Protein AF-0000000074473270 (afdb_homodimer)

Foldseek 3Di:
DDPPFRLLQVLVVCCQPCLALLHPCNLVNQVQAADQFAWEAEPPDPGIQTGSVSVVVVNNQQCQQFVPKDKAWDDWDTDDQKIKTKIKIKGAGCQDHPNDGGLRFMAIWMKMKMFGHDPRHGRYMYIDTDVVSVCCRSVNDPD/DDPPFRLLQVLVVCCQPCLALLHPCNLVNQVQAADQQAWEAEPPDPGIQTGSVSVVVVNNQQCQQFVPKDKAWDDWDTDDQKIKTKIKIKGAGCQDHPNDGGLRFMDIWMKMKMFGHDPRHGRYMYIDTDVVSVCCRSVNDPD

Solvent-accessible surface area (backbone atoms only — not comparable to full-atom values): 14601 Å² total; per-residue (Å²): 128,77,48,68,46,55,47,50,46,49,52,50,50,44,44,63,61,46,41,29,68,67,35,92,55,12,66,59,44,43,65,68,40,37,33,70,68,17,35,35,40,48,72,88,47,94,62,66,41,64,21,42,67,52,42,48,55,54,50,48,45,54,31,50,8,23,64,66,42,44,73,45,86,72,47,76,38,46,38,73,48,34,37,38,38,34,32,41,38,35,28,37,28,69,22,52,39,97,88,36,72,53,69,68,34,56,42,75,48,58,36,42,38,39,36,37,42,57,96,80,18,37,43,33,35,40,40,43,40,40,50,37,58,47,35,31,53,53,68,76,39,83,123,126,77,50,68,47,56,48,49,48,50,53,52,50,44,44,65,63,46,41,29,68,67,36,92,55,12,66,61,44,44,65,70,40,37,35,69,69,17,34,36,39,46,73,87,47,94,62,65,41,63,22,41,68,52,42,51,56,54,52,50,45,54,30,49,8,24,63,67,40,46,73,44,86,71,46,78,37,44,38,72,48,34,36,36,37,33,32,41,36,36,30,37,28,69,21,52,41,96,88,35,72,51,70,70,33,56,42,75,48,57,36,42,37,40,38,36,42,57,97,81,19,37,43,35,36,41,40,44,41,36,49,36,56,48,34,31,53,54,66,74,38,85,124

Secondary structure (DSSP, 8-state):
---HHHHHHHHHHHHHHHTSTTSTTHHHHHHHHEEEEEEEEETT-SS-EESHHHHHHHHHHHHHH-TT-EEEEEEEEEETTEEEEEEEEEEE--S-BTTBPP---EEEEEEEEEEEEETTEEEEEEEEE-HHHHHHHTTSS--/---HHHHHHHHHHHHHHHTSTTSTTHHHHHHHHEEEEEEEEETT-SS-EESHHHHHHHHHHHHHH-TT-EEEEEEEEEETTEEEEEEEEEEE--S-BTTBPP---EEEEEEEEEEEEETTEEEEEEEEE-HHHHHHHTTSS--

Radius of gyration: 18.97 Å; Cα contacts (8 Å, |Δi|>4): 625; chains: 2; bounding box: 50×51×41 Å

InterPro domains:
  IPR009959 Polyketide cyclase SnoaL-like [PF07366] (12-138)
  IPR009959 Polyketide cyclase SnoaL-like [PTHR38436] (5-141)
  IPR032710 NTF2-like domain superfamily [SSF54427] (6-141)

Organism: NCBI:txid1188229

Sequence (286 aa):
MATLIEQNKSIALRFAQDGWGTNPSWKKTWDELMSTDVIHHFNSTAEPIVGLEANKTFNEGLFQGFPDIHHTMEDVVAEGGKVVYRTTIQGTHMGEFLGTPPTGKAVKVNDFTLLRIVDGKIVEWWYECNLLAVMQQLGLVSAMATLIEQNKSIALRFAQDGWGTNPSWKKTWDELMSTDVIHHFNSTAEPIVGLEANKTFNEGLFQGFPDIHHTMEDVVAEGGKVVYRTTIQGTHMGEFLGTPPTGKAVKVNDFTLLRIVDGKIVEWWYECNLLAVMQQLGLVSA

Structure (mmCIF, N/CA/C/O backbone):
data_AF-0000000074473270-model_v1
#
loop_
_entity.id
_entity.type
_entity.pdbx_description
1 polymer 'Ester cyclase'
#
loop_
_atom_site.group_PDB
_atom_site.id
_atom_site.type_symbol
_atom_site.label_atom_id
_atom_site.label_alt_id
_atom_site.label_comp_id
_atom_site.label_asym_id
_atom_site.label_entity_id
_atom_site.label_seq_id
_atom_site.pdbx_PDB_ins_code
_atom_site.Cartn_x
_atom_site.Cartn_y
_atom_site.Cartn_z
_atom_site.occupancy
_atom_site.B_iso_or_equiv
_atom_site.auth_seq_id
_atom_site.auth_comp_id
_atom_site.auth_asym_id
_atom_site.auth_atom_id
_atom_site.pdbx_PDB_model_num
ATOM 1 N N . MET A 1 1 ? -28.688 -14.789 -0.727 1 64.62 1 MET A N 1
ATOM 2 C CA . MET A 1 1 ? -27.781 -14.523 -1.836 1 64.62 1 MET A CA 1
ATOM 3 C C . MET A 1 1 ? -26.734 -13.484 -1.449 1 64.62 1 MET A C 1
ATOM 5 O O . MET A 1 1 ? -27.062 -12.484 -0.81 1 64.62 1 MET A O 1
ATOM 9 N N . ALA A 1 2 ? -25.516 -13.914 -1.592 1 77.19 2 ALA A N 1
ATOM 10 C CA . ALA A 1 2 ? -24.516 -12.977 -1.102 1 77.19 2 ALA A CA 1
ATOM 11 C C . ALA A 1 2 ? -24.562 -11.664 -1.886 1 77.19 2 ALA A C 1
ATOM 13 O O . ALA A 1 2 ? -24.859 -11.664 -3.082 1 77.19 2 ALA A O 1
ATOM 14 N N . THR A 1 3 ? -24.547 -10.469 -1.237 1 90 3 THR A N 1
ATOM 15 C CA . THR A 1 3 ? -24.469 -9.172 -1.897 1 90 3 THR A CA 1
ATOM 16 C C . THR A 1 3 ? -23.266 -9.117 -2.826 1 90 3 THR A C 1
ATOM 18 O O . THR A 1 3 ? -22.375 -9.969 -2.756 1 90 3 THR A O 1
ATOM 21 N N . LEU A 1 4 ? -23.406 -8.336 -3.834 1 92.94 4 LEU A N 1
ATOM 22 C CA . LEU A 1 4 ? -22.297 -8.125 -4.754 1 92.94 4 LEU A CA 1
ATOM 23 C C . LEU A 1 4 ? -20.984 -7.898 -3.99 1 92.94 4 LEU A C 1
ATOM 25 O O . LEU A 1 4 ? -19.938 -8.414 -4.379 1 92.94 4 LEU A O 1
ATOM 29 N N . ILE A 1 5 ? -21.078 -7.184 -2.924 1 93.62 5 ILE A N 1
ATOM 30 C CA . ILE A 1 5 ? -19.906 -6.871 -2.117 1 93.62 5 ILE A CA 1
ATOM 31 C C . ILE A 1 5 ? -19.359 -8.148 -1.475 1 93.62 5 ILE A C 1
ATOM 33 O O . ILE A 1 5 ? -18.141 -8.383 -1.472 1 93.62 5 ILE A O 1
ATOM 37 N N . GLU A 1 6 ? -20.203 -8.969 -0.887 1 94.81 6 GLU A N 1
ATOM 38 C CA . GLU A 1 6 ? -19.797 -10.227 -0.268 1 94.81 6 GLU A CA 1
ATOM 39 C C . GLU A 1 6 ? -19.156 -11.164 -1.291 1 94.81 6 GLU A C 1
ATOM 41 O O . GLU A 1 6 ? -18.188 -11.859 -0.988 1 94.81 6 GLU A O 1
ATOM 46 N N . GLN A 1 7 ? -19.766 -11.195 -2.459 1 96.12 7 GLN A N 1
ATOM 47 C CA . GLN A 1 7 ? -19.219 -12.016 -3.535 1 96.12 7 GLN A CA 1
ATOM 48 C C . GLN A 1 7 ? -17.812 -11.539 -3.93 1 96.12 7 GLN A C 1
ATOM 50 O O . GLN A 1 7 ? -16.906 -12.352 -4.094 1 96.12 7 GLN A O 1
ATOM 55 N N . ASN A 1 8 ? -17.688 -10.234 -4.148 1 97.62 8 ASN A N 1
ATOM 56 C CA . ASN A 1 8 ? -16.391 -9.68 -4.512 1 97.62 8 ASN A CA 1
ATOM 57 C C . ASN A 1 8 ? -15.344 -9.938 -3.434 1 97.62 8 ASN A C 1
ATOM 59 O O . ASN A 1 8 ? -14.188 -10.242 -3.742 1 97.62 8 ASN A O 1
ATOM 63 N N . LYS A 1 9 ? -15.711 -9.82 -2.168 1 97.56 9 LYS A N 1
ATOM 64 C CA . LYS A 1 9 ? -14.797 -10.141 -1.074 1 97.56 9 LYS A CA 1
ATOM 65 C C . LYS A 1 9 ? -14.375 -11.602 -1.112 1 97.56 9 LYS A C 1
ATOM 67 O O . LYS A 1 9 ? -13.211 -11.93 -0.853 1 97.56 9 LYS A O 1
ATOM 72 N N . SER A 1 10 ? -15.359 -12.445 -1.38 1 97.44 10 SER A N 1
ATOM 73 C CA . SER A 1 10 ? -15.055 -13.867 -1.464 1 97.44 10 SER A CA 1
ATOM 74 C C . SER A 1 10 ? -14.039 -14.156 -2.564 1 97.44 10 SER A C 1
ATOM 76 O O . SER A 1 10 ? -13.117 -14.953 -2.377 1 97.44 10 SER A O 1
ATOM 78 N N . ILE A 1 11 ? -14.219 -13.539 -3.686 1 97.75 11 ILE A N 1
ATOM 79 C CA . ILE A 1 11 ? -13.281 -13.68 -4.801 1 97.75 11 ILE A CA 1
ATOM 80 C C . ILE A 1 11 ? -11.898 -13.195 -4.379 1 97.75 11 ILE A C 1
ATOM 82 O O . ILE A 1 11 ? -10.898 -13.875 -4.609 1 97.75 11 ILE A O 1
ATOM 86 N N . ALA A 1 12 ? -11.852 -12 -3.756 1 98.12 12 ALA A N 1
ATOM 87 C CA . ALA A 1 12 ? -10.586 -11.422 -3.311 1 98.12 12 ALA A CA 1
ATOM 88 C C . ALA A 1 12 ? -9.891 -12.336 -2.303 1 98.12 12 ALA A C 1
ATOM 90 O O . ALA A 1 12 ? -8.68 -12.547 -2.383 1 98.12 12 ALA A O 1
ATOM 91 N N . LEU A 1 13 ? -10.648 -12.852 -1.375 1 97 13 LEU A N 1
ATOM 92 C CA . LEU A 1 13 ? -10.086 -13.695 -0.332 1 97 13 LEU A CA 1
ATOM 93 C C . LEU A 1 13 ? -9.586 -15.016 -0.916 1 97 13 LEU A C 1
ATOM 95 O O . LEU A 1 13 ? -8.547 -15.531 -0.495 1 97 13 LEU A O 1
ATOM 99 N N . ARG A 1 14 ? -10.32 -15.523 -1.874 1 96.94 14 ARG A N 1
ATOM 100 C CA . ARG A 1 14 ? -9.852 -16.734 -2.553 1 96.94 14 ARG A CA 1
ATOM 101 C C . ARG A 1 14 ? -8.57 -16.453 -3.332 1 96.94 14 ARG A C 1
ATOM 103 O O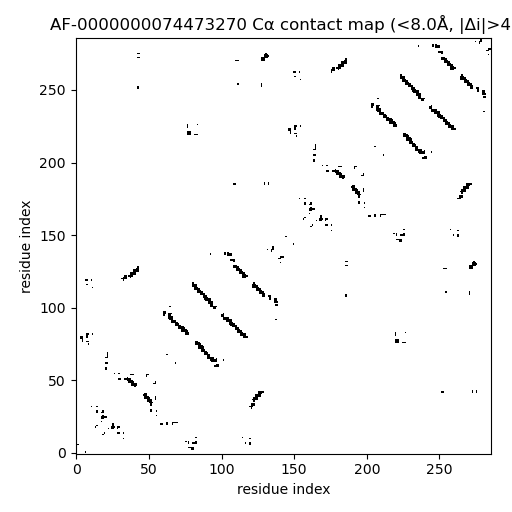 . ARG A 1 14 ? -7.645 -17.266 -3.318 1 96.94 14 ARG A O 1
ATOM 110 N N . PHE A 1 15 ? -8.531 -15.344 -4 1 97.19 15 PHE A N 1
ATOM 111 C CA . PHE A 1 15 ? -7.316 -14.938 -4.707 1 97.19 15 PHE A CA 1
ATOM 112 C C . PHE A 1 15 ? -6.137 -14.852 -3.746 1 97.19 15 PHE A C 1
ATOM 114 O O . PHE A 1 15 ? -5.062 -15.391 -4.027 1 97.19 15 PHE A O 1
ATOM 121 N N . ALA A 1 16 ? -6.344 -14.242 -2.635 1 95.19 16 ALA A N 1
ATOM 122 C CA . ALA A 1 16 ? -5.293 -14.047 -1.641 1 95.19 16 ALA A CA 1
ATOM 123 C C . ALA A 1 16 ? -4.84 -15.375 -1.048 1 95.19 16 ALA A C 1
ATOM 125 O O . ALA A 1 16 ? -3.652 -15.562 -0.774 1 95.19 16 ALA A O 1
ATOM 126 N N . GLN A 1 17 ? -5.73 -16.25 -0.849 1 92.75 17 GLN A N 1
ATOM 127 C CA . GLN A 1 17 ? -5.434 -17.516 -0.163 1 92.75 17 GLN A CA 1
ATOM 128 C C . GLN A 1 17 ? -4.961 -18.578 -1.146 1 92.75 17 GLN A C 1
ATOM 130 O O . GLN A 1 17 ? -3.852 -19.094 -1.02 1 92.75 17 GLN A O 1
ATOM 135 N N . ASP A 1 18 ? -5.793 -18.797 -2.166 1 93.94 18 ASP A N 1
ATOM 136 C CA . ASP A 1 18 ? -5.547 -19.906 -3.078 1 93.94 18 ASP A CA 1
ATOM 137 C C . ASP A 1 18 ? -4.645 -19.484 -4.234 1 93.94 18 ASP A C 1
ATOM 139 O O . ASP A 1 18 ? -4.062 -20.328 -4.918 1 93.94 18 ASP A O 1
ATOM 143 N N . GLY A 1 19 ? -4.613 -18.188 -4.52 1 92.06 19 GLY A N 1
ATOM 144 C CA . GLY A 1 19 ? -3.865 -17.672 -5.656 1 92.06 19 GLY A CA 1
ATOM 145 C C . GLY A 1 19 ? -2.42 -17.359 -5.324 1 92.06 19 GLY A C 1
ATOM 146 O O . GLY A 1 19 ? -1.706 -16.766 -6.141 1 92.06 19 GLY A O 1
ATOM 147 N N . TRP A 1 20 ? -2.064 -17.734 -4.16 1 85 20 TRP A N 1
ATOM 148 C CA . TRP A 1 20 ? -0.688 -17.469 -3.748 1 85 20 TRP A CA 1
ATOM 149 C C . TRP A 1 20 ? 0.227 -18.625 -4.164 1 85 20 TRP A C 1
ATOM 151 O O . TRP A 1 20 ? -0.195 -19.781 -4.195 1 85 20 TRP A O 1
ATOM 161 N N . GLY A 1 21 ? 1.478 -18.312 -4.531 1 76 21 GLY A N 1
ATOM 162 C CA . GLY A 1 21 ? 2.393 -19.188 -5.242 1 76 21 GLY A CA 1
ATOM 163 C C . GLY A 1 21 ? 2.742 -20.438 -4.457 1 76 21 GLY A C 1
ATOM 164 O O . GLY A 1 21 ? 3.156 -21.438 -5.039 1 76 21 GLY A O 1
ATOM 165 N N . THR A 1 22 ? 2.604 -20.312 -3.197 1 84.81 22 THR A N 1
ATOM 166 C CA . THR A 1 22 ? 2.951 -21.5 -2.436 1 84.81 22 THR A CA 1
ATOM 167 C C . THR A 1 22 ? 1.87 -22.562 -2.58 1 84.81 22 THR A C 1
ATOM 169 O O . THR A 1 22 ? 2.074 -23.719 -2.197 1 84.81 22 THR A O 1
ATOM 172 N N . ASN A 1 23 ? 0.743 -22.188 -3.037 1 90.69 23 ASN A N 1
ATOM 173 C CA . ASN A 1 23 ? -0.292 -23.141 -3.418 1 90.69 23 ASN A CA 1
ATOM 174 C C . ASN A 1 23 ? 0.003 -23.781 -4.773 1 90.69 23 ASN A C 1
ATOM 176 O O . ASN A 1 23 ? 0.116 -23.078 -5.781 1 90.69 23 ASN A O 1
ATOM 180 N N . PRO A 1 24 ? 0.053 -25.109 -4.855 1 91.31 24 PRO A N 1
ATOM 181 C CA . PRO A 1 24 ? 0.39 -25.766 -6.121 1 91.31 24 PRO A CA 1
ATOM 182 C C . PRO A 1 24 ? -0.645 -25.516 -7.215 1 91.31 24 PRO A C 1
ATOM 184 O O . PRO A 1 24 ? -0.333 -25.625 -8.398 1 91.31 24 PRO A O 1
ATOM 187 N N . SER A 1 25 ? -1.82 -25.172 -6.832 1 94.56 25 SER A N 1
ATOM 188 C CA . SER A 1 25 ? -2.891 -24.969 -7.805 1 94.56 25 SER A CA 1
ATOM 189 C C . SER A 1 25 ? -3.135 -23.484 -8.062 1 94.56 25 SER A C 1
ATOM 191 O O . SER A 1 25 ? -4.191 -23.109 -8.562 1 94.56 25 SER A O 1
ATOM 193 N N . TRP A 1 26 ? -2.148 -22.672 -7.742 1 95.19 26 TRP A N 1
ATOM 194 C CA . TRP A 1 26 ? -2.408 -21.234 -7.781 1 95.19 26 TRP A CA 1
ATOM 195 C C . TRP A 1 26 ? -2.691 -20.781 -9.211 1 95.19 26 TRP A C 1
ATOM 197 O O . TRP A 1 26 ? -3.533 -19.906 -9.43 1 95.19 26 TRP A O 1
ATOM 207 N N . LYS A 1 27 ? -2.107 -21.359 -10.219 1 96.38 27 LYS A N 1
ATOM 208 C CA . LYS A 1 27 ? -2.348 -20.953 -11.602 1 96.38 27 LYS A CA 1
ATOM 209 C C . LYS A 1 27 ? -3.781 -21.266 -12.023 1 96.38 27 LYS A C 1
ATOM 211 O O . LYS A 1 27 ? -4.41 -20.484 -12.727 1 96.38 27 LYS A O 1
ATOM 216 N N . LYS A 1 28 ? -4.277 -22.391 -11.641 1 96.94 28 LYS A N 1
ATOM 217 C CA . LYS A 1 28 ? -5.664 -22.734 -11.914 1 96.94 28 LYS A CA 1
ATOM 218 C C . LYS A 1 28 ? -6.625 -21.766 -11.25 1 96.94 28 LYS A C 1
ATOM 220 O O . LYS A 1 28 ? -7.637 -21.375 -11.844 1 96.94 28 LYS A O 1
ATOM 225 N N . THR A 1 29 ? -6.281 -21.469 -9.992 1 97.69 29 THR A N 1
ATOM 226 C CA . THR A 1 29 ? -7.078 -20.469 -9.289 1 97.69 29 THR A CA 1
ATOM 227 C C . THR A 1 29 ? -7.141 -19.172 -10.086 1 97.69 29 THR A C 1
ATOM 229 O O . THR A 1 29 ? -8.211 -18.578 -10.219 1 97.69 29 THR A O 1
ATOM 232 N N . TRP A 1 30 ? -6.012 -18.672 -10.656 1 98.06 30 TRP A N 1
ATOM 233 C CA . TRP A 1 30 ? -5.969 -17.453 -11.453 1 98.06 30 TRP A CA 1
ATOM 234 C C . TRP A 1 30 ? -6.82 -17.594 -12.711 1 98.06 30 TRP A C 1
ATOM 236 O O . TRP A 1 30 ? -7.523 -16.656 -13.102 1 98.06 30 TRP A O 1
ATOM 246 N N . ASP A 1 31 ? -6.77 -18.797 -13.359 1 98.06 31 ASP A N 1
ATOM 247 C CA . ASP A 1 31 ? -7.602 -19.062 -14.531 1 98.06 31 ASP A CA 1
ATOM 248 C C . ASP A 1 31 ? -9.078 -18.859 -14.211 1 98.06 31 ASP A C 1
ATOM 250 O O . ASP A 1 31 ? -9.844 -18.391 -15.062 1 98.06 31 ASP A O 1
ATOM 254 N N . GLU A 1 32 ? -9.445 -19.156 -13.07 1 98.06 32 GLU A N 1
ATOM 255 C CA . GLU A 1 32 ? -10.844 -19.094 -12.664 1 98.06 32 GLU A CA 1
ATOM 256 C C . GLU A 1 32 ? -11.242 -17.688 -12.25 1 98.06 32 GLU A C 1
ATOM 258 O O . GLU A 1 32 ? -12.359 -17.234 -12.531 1 98.06 32 GLU A O 1
ATOM 263 N N . LEU A 1 33 ? -10.359 -16.969 -11.648 1 98.31 33 LEU A N 1
ATOM 264 C CA . LEU A 1 33 ? -10.75 -15.758 -10.945 1 98.31 33 LEU A CA 1
ATOM 265 C C . LEU A 1 33 ? -10.43 -14.523 -11.789 1 98.31 33 LEU A C 1
ATOM 267 O O . LEU A 1 33 ? -10.961 -13.438 -11.531 1 98.31 33 LEU A O 1
ATOM 271 N N . MET A 1 34 ? -9.578 -14.625 -12.773 1 98.44 34 MET A N 1
ATOM 272 C CA . MET A 1 34 ? -9.078 -13.43 -13.438 1 98.44 34 MET A CA 1
ATOM 273 C C . MET A 1 34 ? -9.547 -13.383 -14.891 1 98.44 34 MET A C 1
ATOM 275 O O . MET A 1 34 ? -9.695 -14.43 -15.531 1 98.44 34 MET A O 1
ATOM 279 N N . SER A 1 35 ? -9.773 -12.203 -15.383 1 98.62 35 SER A N 1
ATOM 280 C CA . SER A 1 35 ? -10.008 -11.992 -16.812 1 98.62 35 SER A CA 1
ATOM 281 C C . SER A 1 35 ? -8.75 -12.273 -17.625 1 98.62 35 SER A C 1
ATOM 283 O O . SER A 1 35 ? -7.637 -12.086 -17.141 1 98.62 35 SER A O 1
ATOM 285 N N . THR A 1 36 ? -8.875 -12.602 -18.859 1 98.06 36 THR A N 1
ATOM 286 C CA . THR A 1 36 ? -7.75 -12.922 -19.734 1 98.06 36 THR A CA 1
ATOM 287 C C . THR A 1 36 ? -6.926 -11.672 -20.031 1 98.06 36 THR A C 1
ATOM 289 O O . THR A 1 36 ? -5.734 -11.766 -20.328 1 98.06 36 THR A O 1
ATOM 292 N N . ASP A 1 37 ? -7.555 -10.508 -19.906 1 98.19 37 ASP A N 1
ATOM 293 C CA . ASP A 1 37 ? -6.879 -9.25 -20.203 1 98.19 37 ASP A CA 1
ATOM 294 C C . ASP A 1 37 ? -6.539 -8.484 -18.938 1 98.19 37 ASP A C 1
ATOM 296 O O . ASP A 1 37 ? -6.406 -7.258 -18.953 1 98.19 37 ASP A O 1
ATOM 300 N N . VAL A 1 38 ? -6.469 -9.156 -17.859 1 98.62 38 VAL A N 1
ATOM 301 C CA . VAL A 1 38 ? -6.223 -8.547 -16.562 1 98.62 38 VAL A CA 1
ATOM 302 C C . VAL A 1 38 ? -4.984 -7.652 -16.641 1 98.62 38 VAL A C 1
ATOM 304 O O . VAL A 1 38 ? -4.016 -7.98 -17.328 1 98.62 38 VAL A O 1
ATOM 307 N N . ILE A 1 39 ? -5.047 -6.492 -15.938 1 98.62 39 ILE A N 1
ATOM 308 C CA . ILE A 1 39 ? -3.967 -5.52 -15.852 1 98.62 39 ILE A CA 1
ATOM 309 C C . ILE A 1 39 ? -3.426 -5.465 -14.43 1 98.62 39 ILE A C 1
ATOM 311 O O . ILE A 1 39 ? -4.191 -5.309 -13.469 1 98.62 39 ILE A O 1
ATOM 315 N N . HIS A 1 40 ? -2.135 -5.668 -14.312 1 98.12 40 HIS A N 1
ATOM 316 C CA . HIS A 1 40 ? -1.463 -5.633 -13.016 1 98.12 40 HIS A CA 1
ATOM 317 C C . HIS A 1 40 ? -0.516 -4.441 -12.922 1 98.12 40 HIS A C 1
ATOM 319 O O . HIS A 1 40 ? 0.41 -4.309 -13.727 1 98.12 40 HIS A O 1
ATOM 325 N N . HIS A 1 41 ? -0.765 -3.576 -11.938 1 96.88 41 HIS A N 1
ATOM 326 C CA . HIS A 1 41 ? 0.124 -2.467 -11.609 1 96.88 41 HIS A CA 1
ATOM 327 C C . HIS A 1 41 ? 1.03 -2.814 -10.43 1 96.88 41 HIS A C 1
ATOM 329 O O . HIS A 1 41 ? 0.656 -2.613 -9.273 1 96.88 41 HIS A O 1
ATOM 335 N N . PHE A 1 42 ? 2.189 -3.314 -10.781 1 93.5 42 PHE A N 1
ATOM 336 C CA . PHE A 1 42 ? 3.201 -3.615 -9.773 1 93.5 42 PHE A CA 1
ATOM 337 C C . PHE A 1 42 ? 4.043 -2.383 -9.469 1 93.5 42 PHE A C 1
ATOM 339 O O . PHE A 1 42 ? 4.441 -1.653 -10.383 1 93.5 42 PHE A O 1
ATOM 346 N N . ASN A 1 43 ? 4.395 -2.117 -8.227 1 86.38 43 ASN A N 1
ATOM 347 C CA . ASN A 1 43 ? 4.922 -0.836 -7.766 1 86.38 43 ASN A CA 1
ATOM 348 C C . ASN A 1 43 ? 6.348 -0.609 -8.25 1 86.38 43 ASN A C 1
ATOM 350 O O . ASN A 1 43 ? 6.867 0.506 -8.172 1 86.38 43 ASN A O 1
ATOM 354 N N . SER A 1 44 ? 6.977 -1.581 -8.75 1 80.62 44 SER A N 1
ATOM 355 C CA . SER A 1 44 ? 8.352 -1.386 -9.203 1 80.62 44 SER A CA 1
ATOM 356 C C . SER A 1 44 ? 8.461 -1.508 -10.719 1 80.62 44 SER A C 1
ATOM 358 O O . SER A 1 44 ? 9.562 -1.585 -11.258 1 80.62 44 SER A O 1
ATOM 360 N N . THR A 1 45 ? 7.348 -1.562 -11.359 1 82.62 45 THR A N 1
ATOM 361 C CA . THR A 1 45 ? 7.387 -1.615 -12.812 1 82.62 45 THR A CA 1
ATOM 362 C C . THR A 1 45 ? 6.848 -0.321 -13.414 1 82.62 45 THR A C 1
ATOM 364 O O . THR A 1 45 ? 5.871 0.244 -12.914 1 82.62 45 THR A O 1
ATOM 367 N N . ALA A 1 46 ? 7.434 0.153 -14.398 1 81.62 46 ALA A N 1
ATOM 368 C CA . ALA A 1 46 ? 7.023 1.391 -15.055 1 81.62 46 ALA A CA 1
ATOM 369 C C . ALA A 1 46 ? 5.719 1.199 -15.82 1 81.62 46 ALA A C 1
ATOM 371 O O . ALA A 1 46 ? 4.848 2.074 -15.805 1 81.62 46 ALA A O 1
ATOM 372 N N . GLU A 1 47 ? 5.645 0.077 -16.469 1 91.75 47 GLU A N 1
ATOM 373 C CA . GLU A 1 47 ? 4.453 -0.26 -17.234 1 91.75 47 GLU A CA 1
ATOM 374 C C . GLU A 1 47 ? 3.682 -1.406 -16.594 1 91.75 47 GLU A C 1
ATOM 376 O O . GLU A 1 47 ? 4.277 -2.297 -15.977 1 91.75 47 GLU A O 1
ATOM 381 N N . PRO A 1 48 ? 2.406 -1.298 -16.766 1 96.69 48 PRO A N 1
ATOM 382 C CA . PRO A 1 48 ? 1.623 -2.414 -16.234 1 96.69 48 PRO A CA 1
ATOM 383 C C . PRO A 1 48 ? 1.882 -3.725 -16.984 1 96.69 48 PRO A C 1
ATOM 385 O O . PRO A 1 48 ? 2.312 -3.709 -18.141 1 96.69 48 PRO A O 1
ATOM 388 N N . ILE A 1 49 ? 1.742 -4.828 -16.234 1 97.38 49 ILE A N 1
ATOM 389 C CA . ILE A 1 49 ? 1.768 -6.16 -16.828 1 97.38 49 ILE A CA 1
ATOM 390 C C . ILE A 1 49 ? 0.377 -6.527 -17.328 1 97.38 49 ILE A C 1
ATOM 392 O O . ILE A 1 49 ? -0.573 -6.625 -16.562 1 97.38 49 ILE A O 1
ATOM 396 N N . VAL A 1 50 ? 0.294 -6.785 -18.641 1 98.31 50 VAL A N 1
ATOM 397 C CA . VAL A 1 50 ? -1.017 -6.941 -19.266 1 98.31 50 VAL A CA 1
ATOM 398 C C . VAL A 1 50 ? -1.198 -8.383 -19.734 1 98.31 50 VAL A C 1
ATOM 400 O O . VAL A 1 50 ? -0.315 -8.945 -20.391 1 98.31 50 VAL A O 1
ATOM 403 N N . GLY A 1 51 ? -2.363 -8.922 -19.359 1 98.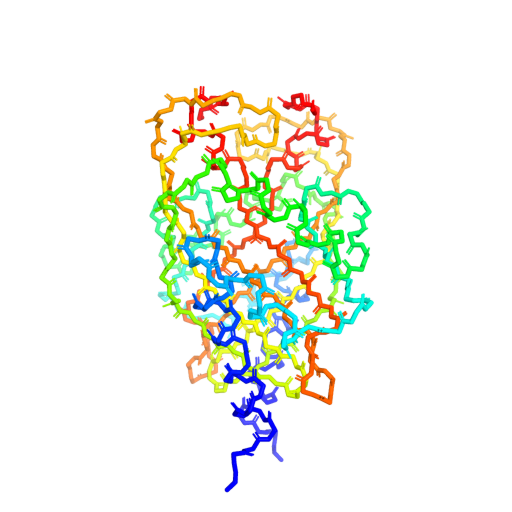62 51 GLY A N 1
ATOM 404 C CA . GLY A 1 51 ? -2.701 -10.273 -19.797 1 98.62 51 GLY A CA 1
ATOM 405 C C . GLY A 1 51 ? -2.432 -11.32 -18.734 1 98.62 51 GLY A C 1
ATOM 406 O O . GLY A 1 51 ? -1.444 -11.234 -18 1 98.62 51 GLY A O 1
ATOM 407 N N . LEU A 1 52 ? -3.354 -12.305 -18.703 1 98.44 52 LEU A N 1
ATOM 408 C CA . LEU A 1 52 ? -3.338 -13.312 -17.656 1 98.44 52 LEU A CA 1
ATOM 409 C C . LEU A 1 52 ? -2.029 -14.102 -17.688 1 98.44 52 LEU A C 1
ATOM 411 O O . LEU A 1 52 ? -1.407 -14.305 -16.641 1 98.44 52 LEU A O 1
ATOM 415 N N . GLU A 1 53 ? -1.562 -14.539 -18.812 1 98.06 53 GLU A N 1
ATOM 416 C CA . GLU A 1 53 ? -0.343 -15.336 -18.906 1 98.06 53 GLU A CA 1
ATOM 417 C C . GLU A 1 53 ? 0.881 -14.523 -18.484 1 98.06 53 GLU A C 1
ATOM 419 O O . GLU A 1 53 ? 1.767 -15.031 -17.797 1 98.06 53 GLU A O 1
ATOM 424 N N . ALA A 1 54 ? 0.949 -13.289 -18.922 1 97.69 54 ALA A N 1
ATOM 425 C CA . ALA A 1 54 ? 2.045 -12.414 -18.5 1 97.69 54 ALA A CA 1
ATOM 426 C C . ALA A 1 54 ? 2.031 -12.203 -17 1 97.69 54 ALA A C 1
ATOM 428 O O . ALA A 1 54 ? 3.088 -12.172 -16.359 1 97.69 54 ALA A O 1
ATOM 429 N N . ASN A 1 55 ? 0.873 -12.016 -16.438 1 97.62 55 ASN A N 1
ATOM 430 C CA . ASN A 1 55 ? 0.741 -11.875 -14.992 1 97.62 55 ASN A CA 1
ATOM 431 C C . ASN A 1 55 ? 1.243 -13.117 -14.258 1 97.62 55 ASN A C 1
ATOM 433 O O . ASN A 1 55 ? 1.99 -13.008 -13.289 1 97.62 55 ASN A O 1
ATOM 437 N N . LYS A 1 56 ? 0.844 -14.281 -14.742 1 97 56 LYS A N 1
ATOM 438 C CA . LYS A 1 56 ? 1.285 -15.531 -14.125 1 97 56 LYS A CA 1
ATOM 439 C C . LYS A 1 56 ? 2.805 -15.656 -14.172 1 97 56 LYS A C 1
ATOM 441 O O . LYS A 1 56 ? 3.438 -15.992 -13.164 1 97 56 LYS A O 1
ATOM 446 N N . THR A 1 57 ? 3.377 -15.406 -15.281 1 95.94 57 THR A N 1
ATOM 447 C CA . THR A 1 57 ? 4.82 -15.523 -15.453 1 95.94 57 THR A CA 1
ATOM 448 C C . THR A 1 57 ? 5.559 -14.586 -14.5 1 95.94 57 THR A C 1
ATOM 450 O O . THR A 1 57 ? 6.508 -14.992 -13.828 1 95.94 57 THR A O 1
ATOM 453 N N . PHE A 1 58 ? 5.117 -13.406 -14.414 1 94.62 58 PHE A N 1
ATOM 454 C CA . PHE A 1 58 ? 5.738 -12.414 -13.547 1 94.62 58 PHE A CA 1
ATOM 455 C C . PHE A 1 58 ? 5.672 -12.859 -12.094 1 94.62 58 PHE A C 1
ATOM 457 O O . PHE A 1 58 ? 6.691 -12.883 -11.398 1 94.62 58 PHE A O 1
ATOM 464 N N . ASN A 1 59 ? 4.488 -13.219 -11.633 1 94.62 59 ASN A N 1
ATOM 465 C CA . ASN A 1 59 ? 4.309 -13.578 -10.227 1 94.62 59 ASN A CA 1
ATOM 466 C C . ASN A 1 59 ? 5 -14.891 -9.891 1 94.62 59 ASN A C 1
ATOM 468 O O . ASN A 1 59 ? 5.465 -15.086 -8.766 1 94.62 59 ASN A O 1
ATOM 472 N N . GLU A 1 60 ? 5.105 -15.797 -10.859 1 93.44 60 GLU A N 1
ATOM 473 C CA . GLU A 1 60 ? 5.883 -17.016 -10.664 1 93.44 60 GLU A CA 1
ATOM 474 C C . GLU A 1 60 ? 7.32 -16.703 -10.266 1 93.44 60 GLU A C 1
ATOM 476 O O . GLU A 1 60 ? 7.902 -17.375 -9.422 1 93.44 60 GLU A O 1
ATOM 481 N N . GLY A 1 61 ? 7.898 -15.727 -10.906 1 90.5 61 GLY A N 1
ATOM 482 C CA . GLY A 1 61 ? 9.234 -15.297 -10.547 1 90.5 61 GLY A CA 1
ATOM 483 C C . GLY A 1 61 ? 9.344 -14.828 -9.109 1 90.5 61 GLY A C 1
ATOM 484 O O . GLY A 1 61 ? 10.328 -15.125 -8.422 1 90.5 61 GLY A O 1
ATOM 485 N N . LEU A 1 62 ? 8.391 -14.109 -8.633 1 89.75 62 LEU A N 1
ATOM 486 C CA . LEU A 1 62 ? 8.367 -13.633 -7.254 1 89.75 62 LEU A CA 1
ATOM 487 C C . LEU A 1 62 ? 8.266 -14.805 -6.281 1 89.75 62 LEU A C 1
ATOM 489 O O . LEU A 1 62 ? 8.984 -14.844 -5.277 1 89.75 62 LEU A O 1
ATOM 493 N N . PHE A 1 63 ? 7.41 -15.758 -6.59 1 92.12 63 PHE A N 1
ATOM 494 C CA . PHE A 1 63 ? 7.203 -16.906 -5.723 1 92.12 63 PHE A CA 1
ATOM 495 C C . PHE A 1 63 ? 8.461 -17.766 -5.656 1 92.12 63 PHE A C 1
ATOM 497 O O . PHE A 1 63 ? 8.789 -18.312 -4.598 1 92.12 63 PHE A O 1
ATOM 504 N N . GLN A 1 64 ? 9.148 -17.891 -6.742 1 92.69 64 GLN A N 1
ATOM 505 C CA . GLN A 1 64 ? 10.383 -18.656 -6.777 1 92.69 64 GLN A CA 1
ATOM 506 C C . GLN A 1 64 ? 11.453 -18.031 -5.887 1 92.69 64 GLN A C 1
ATOM 508 O O . GLN A 1 64 ? 12.281 -18.734 -5.309 1 92.69 64 GLN A O 1
ATOM 513 N N . GLY A 1 65 ? 11.398 -16.781 -5.781 1 94.44 65 GLY A N 1
ATOM 514 C CA . GLY A 1 65 ? 12.336 -16.094 -4.902 1 94.44 65 GLY A CA 1
ATOM 515 C C . GLY A 1 65 ? 12.117 -16.422 -3.438 1 94.44 65 GLY A C 1
ATOM 516 O O . GLY A 1 65 ? 13.07 -16.438 -2.656 1 94.44 65 GLY A O 1
ATOM 517 N N . PHE A 1 66 ? 10.898 -16.641 -3.1 1 95.5 66 PHE A N 1
ATOM 518 C CA . PHE A 1 66 ? 10.492 -16.953 -1.733 1 95.5 66 PHE A CA 1
ATOM 519 C C . PHE A 1 66 ? 9.594 -18.172 -1.695 1 95.5 66 PHE A C 1
ATOM 521 O O . PHE A 1 66 ? 8.383 -18.062 -1.496 1 95.5 66 PHE A O 1
ATOM 528 N N . PRO A 1 67 ? 10.125 -19.328 -1.735 1 93.62 67 PRO A N 1
ATOM 529 C CA . PRO A 1 67 ? 9.336 -20.562 -1.905 1 93.62 67 PRO A CA 1
ATOM 530 C C . PRO A 1 67 ? 8.484 -20.891 -0.679 1 93.62 67 PRO A C 1
ATOM 532 O O . PRO A 1 67 ? 7.555 -21.688 -0.767 1 93.62 67 PRO A O 1
ATOM 535 N N . ASP A 1 68 ? 8.828 -20.312 0.49 1 93.44 68 ASP A N 1
ATOM 536 C CA . ASP A 1 68 ? 8.07 -20.578 1.711 1 93.44 68 ASP A CA 1
ATOM 537 C C . ASP A 1 68 ? 7.227 -19.359 2.105 1 93.44 68 ASP A C 1
ATOM 539 O O . ASP A 1 68 ? 6.844 -19.219 3.27 1 93.44 68 ASP A O 1
ATOM 543 N N . ILE A 1 69 ? 7.043 -18.469 1.185 1 91.88 69 ILE A N 1
ATOM 544 C CA . ILE A 1 69 ? 6.352 -17.219 1.478 1 91.88 69 ILE A CA 1
ATOM 545 C C . ILE A 1 69 ? 4.938 -17.516 1.969 1 91.88 69 ILE A C 1
ATOM 547 O O . ILE A 1 69 ? 4.277 -18.422 1.467 1 91.88 69 ILE A O 1
ATOM 551 N N . HIS A 1 70 ? 4.547 -16.844 2.926 1 91.56 70 HIS A N 1
ATOM 552 C CA . HIS A 1 70 ? 3.184 -16.922 3.443 1 91.56 70 HIS A CA 1
ATOM 553 C C . HIS A 1 70 ? 2.658 -15.531 3.809 1 91.56 70 HIS A C 1
ATOM 555 O O . HIS A 1 70 ? 3.439 -14.602 4.008 1 91.56 70 HIS A O 1
ATOM 561 N N . HIS A 1 71 ? 1.352 -15.453 3.727 1 91.44 71 HIS A N 1
ATOM 562 C CA . HIS A 1 71 ? 0.764 -14.164 4.066 1 91.44 71 HIS A CA 1
ATOM 563 C C . HIS A 1 71 ? -0.324 -14.312 5.121 1 91.44 71 HIS A C 1
ATOM 565 O O . HIS A 1 71 ? -0.936 -15.375 5.242 1 91.44 71 HIS A O 1
ATOM 571 N N . THR A 1 72 ? -0.462 -13.344 5.938 1 95.06 72 THR A N 1
ATOM 572 C CA . THR A 1 72 ? -1.508 -13.188 6.941 1 95.06 72 THR A CA 1
ATOM 573 C C . THR A 1 72 ? -2.436 -12.031 6.574 1 95.06 72 THR A C 1
ATOM 575 O O . THR A 1 72 ? -1.98 -10.906 6.352 1 95.06 72 THR A O 1
ATOM 578 N N . MET A 1 73 ? -3.758 -12.375 6.488 1 96.88 73 MET A N 1
ATOM 579 C CA . MET A 1 73 ? -4.75 -11.352 6.172 1 96.88 73 MET A CA 1
ATOM 580 C C . MET A 1 73 ? -4.961 -10.414 7.359 1 96.88 73 MET A C 1
ATOM 582 O O . MET A 1 73 ? -5.27 -10.867 8.461 1 96.88 73 MET A O 1
ATOM 586 N N . GLU A 1 74 ? -4.766 -9.156 7.129 1 97.75 74 GLU A N 1
ATOM 587 C CA . GLU A 1 74 ? -4.902 -8.18 8.211 1 97.75 74 GLU A CA 1
ATOM 588 C C . GLU A 1 74 ? -6.211 -7.402 8.086 1 97.75 74 GLU A C 1
ATOM 590 O O . GLU A 1 74 ? -6.914 -7.203 9.078 1 97.75 74 GLU A O 1
ATOM 595 N N . ASP A 1 75 ? -6.523 -6.953 6.922 1 98 75 ASP A N 1
ATOM 596 C CA . ASP A 1 75 ? -7.723 -6.168 6.645 1 98 75 ASP A CA 1
ATOM 597 C C . ASP A 1 75 ? -8.297 -6.508 5.27 1 98 75 ASP A C 1
ATOM 599 O O . ASP A 1 75 ? -7.559 -6.891 4.363 1 98 75 ASP A O 1
ATOM 603 N N . VAL A 1 76 ? -9.578 -6.398 5.168 1 98.12 76 VAL A N 1
ATOM 604 C CA . VAL A 1 76 ? -10.281 -6.445 3.889 1 98.12 76 VAL A CA 1
ATOM 605 C C . VAL A 1 76 ? -11.383 -5.391 3.865 1 98.12 76 VAL A C 1
ATOM 607 O O . VAL A 1 76 ? -12.203 -5.32 4.781 1 98.12 76 VAL A O 1
ATOM 610 N N . VAL A 1 77 ? -11.32 -4.539 2.93 1 98.38 77 VAL A N 1
ATOM 611 C CA . VAL A 1 77 ? -12.297 -3.477 2.717 1 98.38 77 VAL A CA 1
ATOM 612 C C . VAL A 1 77 ? -12.867 -3.576 1.303 1 98.38 77 VAL A C 1
ATOM 614 O O . VAL A 1 77 ? -12.117 -3.717 0.333 1 98.38 77 VAL A O 1
ATOM 617 N N . ALA A 1 78 ? -14.188 -3.523 1.221 1 98.12 78 ALA A N 1
ATOM 618 C CA . ALA A 1 78 ? -14.812 -3.689 -0.087 1 98.12 78 ALA A CA 1
ATOM 619 C C . ALA A 1 78 ? -15.906 -2.646 -0.309 1 98.12 78 ALA A C 1
ATOM 621 O O . ALA A 1 78 ? -16.641 -2.303 0.619 1 98.12 78 ALA A O 1
ATOM 622 N N . GLU A 1 79 ? -15.992 -2.125 -1.513 1 96.88 79 GLU A N 1
ATOM 623 C CA . GLU A 1 79 ? -17.031 -1.208 -1.963 1 96.88 79 GLU A CA 1
ATOM 624 C C . GLU A 1 79 ? -17.25 -1.313 -3.469 1 96.88 79 GLU A C 1
ATOM 626 O O . GLU A 1 79 ? -16.328 -1.078 -4.25 1 96.88 79 GLU A O 1
ATOM 631 N N . GLY A 1 80 ? -18.531 -1.619 -3.852 1 94.56 80 GLY A N 1
ATOM 632 C CA . GLY A 1 80 ? -18.797 -1.83 -5.266 1 94.56 80 GLY A CA 1
ATOM 633 C C . GLY A 1 80 ? -17.953 -2.936 -5.875 1 94.56 80 GLY A C 1
ATOM 634 O O . GLY A 1 80 ? -17.922 -4.055 -5.355 1 94.56 80 GLY A O 1
ATOM 635 N N . GLY A 1 81 ? -17.281 -2.6 -6.91 1 97.38 81 GLY A N 1
ATOM 636 C CA . GLY A 1 81 ? -16.469 -3.572 -7.625 1 97.38 81 GLY A CA 1
ATOM 637 C C . GLY A 1 81 ? -15.008 -3.568 -7.191 1 97.38 81 GLY A C 1
ATOM 638 O O . GLY A 1 81 ? -14.164 -4.191 -7.836 1 97.38 81 GLY A O 1
ATOM 639 N N . LYS A 1 82 ? -14.789 -2.857 -6.066 1 98.5 82 LYS A N 1
ATOM 640 C CA . LYS A 1 82 ? -13.398 -2.764 -5.617 1 98.5 82 LYS A CA 1
ATOM 641 C C . LYS A 1 82 ? -13.219 -3.414 -4.25 1 98.5 82 LYS A C 1
ATOM 643 O O . LYS A 1 82 ? -14.078 -3.277 -3.373 1 98.5 82 LYS A O 1
ATOM 648 N N . VAL A 1 83 ? -12.164 -4.188 -4.102 1 98.81 83 VAL A N 1
ATOM 649 C CA . VAL A 1 83 ? -11.75 -4.785 -2.838 1 98.81 83 VAL A CA 1
ATOM 650 C C . VAL A 1 83 ? -10.281 -4.465 -2.574 1 98.81 83 VAL A C 1
ATOM 652 O O . VAL A 1 83 ? -9.438 -4.637 -3.455 1 98.81 83 VAL A O 1
ATOM 655 N N . VAL A 1 84 ? -10 -3.93 -1.418 1 98.88 84 VAL A N 1
ATOM 656 C CA . VAL A 1 84 ? -8.633 -3.74 -0.956 1 98.88 84 VAL A CA 1
ATOM 657 C C . VAL A 1 84 ? -8.352 -4.656 0.233 1 98.88 84 VAL A C 1
ATOM 659 O O . VAL A 1 84 ? -9.188 -4.781 1.135 1 98.88 84 VAL A O 1
ATOM 662 N N . TYR A 1 85 ? -7.238 -5.316 0.181 1 98.44 85 TYR A N 1
ATOM 663 C CA . TYR A 1 85 ? -6.832 -6.031 1.386 1 98.44 85 TYR A CA 1
ATOM 664 C C . TYR A 1 85 ? -5.383 -5.727 1.74 1 98.44 85 TYR A C 1
ATOM 666 O O . TYR A 1 85 ? -4.582 -5.391 0.866 1 98.44 85 TYR A O 1
ATOM 674 N N . ARG A 1 86 ? -5.117 -5.707 3.002 1 98.25 86 ARG A N 1
ATOM 675 C CA . ARG A 1 86 ? -3.801 -5.551 3.613 1 98.25 86 ARG A CA 1
ATOM 676 C C . ARG A 1 86 ? -3.326 -6.859 4.234 1 98.25 86 ARG A C 1
ATOM 678 O O . ARG A 1 86 ? -4.086 -7.535 4.926 1 98.25 86 ARG A O 1
ATOM 685 N N . THR A 1 87 ? -2.105 -7.211 3.932 1 96.75 87 THR A N 1
ATOM 686 C CA . THR A 1 87 ? -1.548 -8.445 4.473 1 96.75 87 THR A CA 1
ATOM 687 C C . THR A 1 87 ? -0.14 -8.211 5.016 1 96.75 87 THR A C 1
ATOM 689 O O . THR A 1 87 ? 0.471 -7.176 4.738 1 96.75 87 THR A O 1
ATOM 692 N N . THR A 1 88 ? 0.288 -9.07 5.875 1 95.75 88 THR A N 1
ATOM 693 C CA . THR A 1 88 ? 1.692 -9.242 6.23 1 95.75 88 THR A CA 1
ATOM 694 C C . THR A 1 88 ? 2.285 -10.453 5.523 1 95.75 88 THR A C 1
ATOM 696 O O . THR A 1 88 ? 1.728 -11.555 5.59 1 95.75 88 THR A O 1
ATOM 699 N N . ILE A 1 89 ? 3.367 -10.234 4.82 1 94.69 89 ILE A N 1
ATOM 700 C CA . ILE A 1 89 ? 4.012 -11.336 4.113 1 94.69 89 ILE A CA 1
ATOM 701 C C . ILE A 1 89 ? 5.344 -11.664 4.777 1 94.69 89 ILE A C 1
ATOM 703 O O . ILE A 1 89 ? 6.059 -10.766 5.234 1 94.69 89 ILE A O 1
ATOM 707 N N . GLN A 1 90 ? 5.602 -12.914 4.828 1 95.44 90 GLN A N 1
ATOM 708 C CA . GLN A 1 90 ? 6.859 -13.414 5.375 1 95.44 90 GLN A CA 1
ATOM 709 C C . GLN A 1 90 ? 7.398 -14.57 4.539 1 95.44 90 GLN A C 1
ATOM 711 O O . GLN A 1 90 ? 6.629 -15.398 4.039 1 95.44 90 GLN A O 1
ATOM 716 N N . GLY A 1 91 ? 8.672 -14.648 4.43 1 95.81 91 GLY A N 1
ATOM 717 C CA . GLY A 1 91 ? 9.328 -15.719 3.695 1 95.81 91 GLY A CA 1
ATOM 718 C C . GLY A 1 91 ? 10.844 -15.641 3.746 1 95.81 91 GLY A C 1
ATOM 719 O O . GLY A 1 91 ? 11.398 -14.703 4.324 1 95.81 91 GLY A O 1
ATOM 720 N N . THR A 1 92 ? 11.43 -16.656 3.223 1 97.44 92 THR A N 1
ATOM 721 C CA . THR A 1 92 ? 12.883 -16.734 3.16 1 97.44 92 THR A CA 1
ATOM 722 C C . THR A 1 92 ? 13.367 -16.641 1.717 1 97.44 92 THR A C 1
ATOM 724 O O . THR A 1 92 ? 12.844 -17.312 0.829 1 97.44 92 THR A O 1
ATOM 727 N N . HIS A 1 93 ? 14.344 -15.766 1.525 1 97.44 93 HIS A N 1
ATOM 728 C CA . HIS A 1 93 ? 14.898 -15.547 0.197 1 97.44 93 HIS A CA 1
ATOM 729 C C . HIS A 1 93 ? 15.781 -16.719 -0.229 1 97.44 93 HIS A C 1
ATOM 731 O O . HIS A 1 93 ? 16.984 -16.734 0.048 1 97.44 93 HIS A O 1
ATOM 737 N N . MET A 1 94 ? 15.211 -17.578 -1.029 1 97.06 94 MET A N 1
ATOM 738 C CA . MET A 1 94 ? 15.906 -18.812 -1.35 1 97.06 94 MET A CA 1
ATOM 739 C C . MET A 1 94 ? 16.047 -18.984 -2.857 1 97.06 94 MET A C 1
ATOM 741 O O . MET A 1 94 ? 16.656 -19.953 -3.324 1 97.06 94 MET A O 1
ATOM 745 N N . GLY A 1 95 ? 15.5 -18.109 -3.625 1 95.5 95 GLY A N 1
ATOM 746 C CA . GLY A 1 95 ? 15.625 -18.047 -5.074 1 95.5 95 GLY A CA 1
ATOM 747 C C . GLY A 1 95 ? 15.844 -16.641 -5.59 1 95.5 95 GLY A C 1
ATOM 748 O O . GLY A 1 95 ? 15.852 -15.688 -4.816 1 95.5 95 GLY A O 1
ATOM 749 N N . GLU A 1 96 ? 16.047 -16.578 -6.906 1 94.12 96 GLU A N 1
ATOM 750 C CA . GLU A 1 96 ? 16.234 -15.266 -7.504 1 94.12 96 GLU A CA 1
ATOM 751 C C . GLU A 1 96 ? 14.992 -14.406 -7.348 1 94.12 96 GLU A C 1
ATOM 753 O O . GLU A 1 96 ? 13.867 -14.898 -7.508 1 94.12 96 GLU A O 1
ATOM 758 N N . PHE A 1 97 ? 15.211 -13.133 -6.949 1 91.44 97 PHE A N 1
ATOM 759 C CA . PHE A 1 97 ? 14.125 -12.188 -6.73 1 91.44 97 PHE A CA 1
ATOM 760 C C . PHE A 1 97 ? 14.469 -10.82 -7.305 1 91.44 97 PHE A C 1
ATOM 762 O O . PHE A 1 97 ? 15.336 -10.117 -6.781 1 91.44 97 PHE A O 1
ATOM 769 N N . LEU A 1 98 ? 13.781 -10.453 -8.312 1 87.31 98 LEU A N 1
ATOM 770 C CA . LEU A 1 98 ? 13.984 -9.18 -9.008 1 87.31 98 LEU A CA 1
ATOM 771 C C . LEU A 1 98 ? 15.453 -8.992 -9.367 1 87.31 98 LEU A C 1
ATOM 773 O O . LEU A 1 98 ? 16.031 -7.934 -9.109 1 87.31 98 LEU A O 1
ATOM 777 N N . GLY A 1 99 ? 16.031 -10.023 -9.82 1 87.06 99 GLY A N 1
ATOM 778 C CA . GLY A 1 99 ? 17.406 -9.984 -10.305 1 87.06 99 GLY A CA 1
ATOM 779 C C . GLY A 1 99 ? 18.438 -10.172 -9.203 1 87.06 99 GLY A C 1
ATOM 780 O O . GLY A 1 99 ? 19.641 -10.109 -9.453 1 87.06 99 GLY A O 1
ATOM 781 N N . THR A 1 100 ? 18.016 -10.375 -8 1 90.94 100 THR A N 1
ATOM 782 C CA . THR A 1 100 ? 18.891 -10.547 -6.852 1 90.94 100 THR A CA 1
ATOM 783 C C . THR A 1 100 ? 19.047 -12.031 -6.512 1 90.94 100 THR A C 1
ATOM 785 O O . THR A 1 100 ? 18.062 -12.734 -6.32 1 90.94 100 THR A O 1
ATOM 788 N N . PRO A 1 101 ? 20.266 -12.5 -6.422 1 95.06 101 PRO A N 1
ATOM 789 C CA . PRO A 1 101 ? 20.469 -13.883 -5.988 1 95.06 101 PRO A CA 1
ATOM 790 C C . PRO A 1 101 ? 20.031 -14.125 -4.547 1 95.06 101 PRO A C 1
ATOM 792 O O . PRO A 1 101 ? 19.953 -13.18 -3.754 1 95.06 101 PRO A O 1
ATOM 795 N N . PRO A 1 102 ? 19.766 -15.414 -4.234 1 96.75 102 PRO A N 1
ATOM 796 C CA . PRO A 1 102 ? 19.297 -15.719 -2.881 1 96.75 102 PRO A CA 1
ATOM 797 C C . PRO A 1 102 ? 20.312 -15.336 -1.806 1 96.75 102 PRO A C 1
ATOM 799 O O . PRO A 1 102 ? 21.516 -15.539 -1.984 1 96.75 102 PRO A O 1
ATOM 802 N N . THR A 1 103 ? 19.812 -14.805 -0.76 1 97 103 THR A N 1
ATOM 803 C CA . THR A 1 103 ? 20.656 -14.391 0.355 1 97 103 THR A CA 1
ATOM 804 C C . THR A 1 103 ? 20.531 -15.359 1.522 1 97 103 THR A C 1
ATOM 806 O O . THR A 1 103 ? 21.359 -15.359 2.434 1 97 103 THR A O 1
ATOM 809 N N . GLY A 1 104 ? 19.406 -16.109 1.517 1 97.69 104 GLY A N 1
ATOM 810 C CA . GLY A 1 104 ? 19.125 -17 2.625 1 97.69 104 GLY A CA 1
ATOM 811 C C . GLY A 1 104 ? 18.484 -16.312 3.811 1 97.69 104 GLY A C 1
ATOM 812 O O . GLY A 1 104 ? 18.203 -16.938 4.828 1 97.69 104 GLY A O 1
ATOM 813 N N . LYS A 1 105 ? 18.203 -15.047 3.736 1 97.5 105 LYS A N 1
ATOM 814 C CA . LYS A 1 105 ? 17.656 -14.266 4.836 1 97.5 105 LYS A CA 1
ATOM 815 C C . LYS A 1 105 ? 16.125 -14.234 4.773 1 97.5 105 LYS A C 1
ATOM 817 O O . LYS A 1 105 ? 15.539 -14.453 3.709 1 97.5 105 LYS A O 1
ATOM 822 N N . ALA A 1 106 ? 15.523 -13.938 5.906 1 97.06 106 ALA A N 1
ATOM 823 C CA . ALA A 1 106 ? 14.07 -13.852 6.008 1 97.06 106 ALA A CA 1
ATOM 824 C C . ALA A 1 106 ? 13.602 -12.406 5.879 1 97.06 106 ALA A C 1
ATOM 826 O O . ALA A 1 106 ? 14.328 -11.477 6.223 1 97.06 106 ALA A O 1
ATOM 827 N N . VAL A 1 107 ? 12.422 -12.281 5.363 1 95.81 107 VAL A N 1
ATOM 828 C CA . VAL A 1 107 ? 11.797 -10.969 5.23 1 95.81 107 VAL A CA 1
ATOM 829 C C . VAL A 1 107 ? 10.391 -11 5.836 1 95.81 107 VAL A C 1
ATOM 831 O O . VAL A 1 107 ? 9.742 -12.047 5.848 1 95.81 107 VAL A O 1
ATOM 834 N N . LYS A 1 108 ? 10.031 -9.938 6.426 1 95.69 108 LYS A N 1
ATOM 835 C CA . LYS A 1 108 ? 8.664 -9.672 6.871 1 95.69 108 LYS A CA 1
ATOM 836 C C . LYS A 1 108 ? 8.25 -8.242 6.547 1 95.69 108 LYS A C 1
ATOM 838 O O . LYS A 1 108 ? 8.883 -7.285 6.992 1 95.69 108 LYS A O 1
ATOM 843 N N . VAL A 1 109 ? 7.188 -8.094 5.746 1 94.75 109 VAL A N 1
ATOM 844 C CA . VAL A 1 109 ? 6.734 -6.758 5.383 1 94.75 109 VAL A CA 1
ATOM 845 C C . VAL A 1 109 ? 5.219 -6.754 5.211 1 94.75 109 VAL A C 1
ATOM 847 O O . VAL A 1 109 ? 4.605 -7.812 5.035 1 94.75 109 VAL A O 1
ATOM 850 N N . ASN A 1 110 ? 4.648 -5.594 5.312 1 95.19 110 ASN A N 1
ATOM 851 C CA . ASN A 1 110 ? 3.238 -5.402 4.984 1 95.19 110 ASN A CA 1
ATOM 852 C C . ASN A 1 110 ? 3.045 -5.062 3.51 1 95.19 110 ASN A C 1
ATOM 854 O O . ASN A 1 110 ? 3.98 -4.609 2.846 1 95.19 110 ASN A O 1
ATOM 858 N N . ASP A 1 111 ? 1.852 -5.355 3.008 1 96 111 ASP A N 1
ATOM 859 C CA . ASP A 1 111 ? 1.539 -4.977 1.634 1 96 111 ASP A CA 1
ATOM 860 C C . ASP A 1 111 ? 0.047 -4.695 1.468 1 96 111 ASP A C 1
ATOM 862 O O . ASP A 1 111 ? -0.754 -5.023 2.346 1 96 111 ASP A O 1
ATOM 866 N N . PHE A 1 112 ? -0.323 -3.936 0.418 1 98.25 112 PHE A N 1
ATOM 867 C CA . PHE A 1 112 ? -1.696 -3.67 0.003 1 98.25 112 PHE A CA 1
ATOM 868 C C . PHE A 1 112 ? -1.949 -4.203 -1.402 1 98.25 112 PHE A C 1
ATOM 870 O O . PHE A 1 112 ? -1.097 -4.074 -2.283 1 98.25 112 PHE A O 1
ATOM 877 N N . THR A 1 113 ? -3.102 -4.73 -1.627 1 98.25 113 THR A N 1
ATOM 878 C CA . THR A 1 113 ? -3.613 -5.109 -2.939 1 98.25 113 THR A CA 1
ATOM 879 C C . THR A 1 113 ? -5.008 -4.527 -3.166 1 98.25 113 THR A C 1
ATOM 881 O O . THR A 1 113 ? -5.875 -4.633 -2.299 1 98.25 113 THR A O 1
ATOM 884 N N . LEU A 1 114 ? -5.18 -3.816 -4.219 1 98.81 114 LEU A N 1
ATOM 885 C CA . LEU A 1 114 ? -6.488 -3.363 -4.676 1 98.81 114 LEU A CA 1
ATOM 886 C C . LEU A 1 114 ? -6.934 -4.141 -5.91 1 98.81 114 LEU A C 1
ATOM 888 O O . LEU A 1 114 ? -6.191 -4.223 -6.895 1 98.81 114 LEU A O 1
ATOM 892 N N . LEU A 1 115 ? -8.117 -4.707 -5.863 1 98.88 115 LEU A N 1
ATOM 893 C CA . LEU A 1 115 ? -8.703 -5.453 -6.977 1 98.88 115 LEU A CA 1
ATOM 894 C C . LEU A 1 115 ? -9.93 -4.734 -7.523 1 98.88 115 LEU A C 1
ATOM 896 O O . LEU A 1 115 ? -10.773 -4.262 -6.758 1 98.88 115 LEU A O 1
ATOM 900 N N . ARG A 1 116 ? -9.953 -4.586 -8.82 1 98.88 116 ARG A N 1
ATOM 901 C CA . ARG A 1 116 ? -11.195 -4.246 -9.508 1 98.88 116 ARG A CA 1
ATOM 902 C C . ARG A 1 116 ? -11.844 -5.488 -10.117 1 98.88 116 ARG A C 1
ATOM 904 O O . ARG A 1 116 ? -11.219 -6.195 -10.906 1 98.88 116 ARG A O 1
ATOM 911 N N . ILE A 1 117 ? -13.062 -5.777 -9.727 1 98.75 117 ILE A N 1
ATOM 912 C CA . ILE A 1 117 ? -13.773 -6.988 -10.117 1 98.75 117 ILE A CA 1
ATOM 913 C C . ILE A 1 117 ? -15.008 -6.617 -10.93 1 98.75 117 ILE A C 1
ATOM 915 O O . ILE A 1 117 ? -15.82 -5.789 -10.508 1 98.75 117 ILE A O 1
ATOM 919 N N . VAL A 1 118 ? -15.117 -7.141 -12.109 1 98.25 118 VAL A N 1
ATOM 920 C CA . VAL A 1 118 ? -16.25 -6.949 -13.016 1 98.25 118 VAL A CA 1
ATOM 921 C C . VAL A 1 118 ? -16.797 -8.305 -13.445 1 98.25 118 VAL A C 1
ATOM 923 O O . VAL A 1 118 ? -16.062 -9.156 -13.93 1 98.25 118 VAL A O 1
ATOM 926 N N . ASP A 1 119 ? -18.141 -8.469 -13.188 1 96.75 119 ASP A N 1
ATOM 927 C CA . ASP A 1 119 ? -18.844 -9.688 -13.57 1 96.75 119 ASP A CA 1
ATOM 928 C C . ASP A 1 119 ? -18.125 -10.93 -13.047 1 96.75 119 ASP A C 1
ATOM 930 O O . ASP A 1 119 ? -17.891 -11.883 -13.789 1 96.75 119 ASP A O 1
ATOM 934 N N . GLY A 1 120 ? -17.641 -10.82 -11.867 1 97.44 120 GLY A N 1
ATOM 935 C CA . GLY A 1 120 ? -17.094 -11.969 -11.148 1 97.44 120 GLY A CA 1
ATOM 936 C C . GLY A 1 120 ? -15.656 -12.258 -11.508 1 97.44 120 GLY A C 1
ATOM 937 O O . GLY A 1 120 ? -15.109 -13.297 -11.117 1 97.44 120 GLY A O 1
ATOM 938 N N . LYS A 1 121 ? -14.992 -11.391 -12.227 1 98.69 121 LYS A N 1
ATOM 939 C CA . LYS A 1 121 ? -13.594 -11.586 -12.617 1 98.69 121 LYS A CA 1
ATOM 940 C C . LYS A 1 121 ? -12.734 -10.406 -12.195 1 98.69 121 LYS A C 1
ATOM 942 O O . LYS A 1 121 ? -13.156 -9.25 -12.297 1 98.69 121 LYS A O 1
ATOM 947 N N . ILE A 1 122 ? -11.578 -10.719 -11.656 1 98.81 122 ILE A N 1
ATOM 948 C CA . ILE A 1 122 ? -10.578 -9.68 -11.445 1 98.81 122 ILE A CA 1
ATOM 949 C C . ILE A 1 122 ? -10.078 -9.156 -12.789 1 98.81 122 ILE A C 1
ATOM 951 O O . ILE A 1 122 ? -9.555 -9.922 -13.602 1 98.81 122 ILE A O 1
ATOM 955 N N . VAL A 1 123 ? -10.211 -7.852 -13.055 1 98.88 123 VAL A N 1
ATOM 956 C CA . VAL A 1 123 ? -9.875 -7.312 -14.367 1 98.88 123 VAL A CA 1
ATOM 957 C C . VAL A 1 123 ? -8.672 -6.387 -14.258 1 98.88 123 VAL A C 1
ATOM 959 O O . VAL A 1 123 ? -8.031 -6.07 -15.266 1 98.88 123 VAL A O 1
ATOM 962 N N . GLU A 1 124 ? -8.406 -5.898 -13.102 1 98.75 124 GLU A N 1
ATOM 963 C CA . GLU A 1 124 ? -7.312 -4.969 -12.828 1 98.75 124 GLU A CA 1
ATOM 964 C C . GLU A 1 124 ? -6.906 -5.012 -11.352 1 98.75 124 GLU A C 1
ATOM 966 O O . GLU A 1 124 ? -7.758 -5.188 -10.477 1 98.75 124 GLU A O 1
ATOM 971 N N . TRP A 1 125 ? -5.578 -4.914 -11.148 1 98.38 125 TRP A N 1
ATOM 972 C CA . TRP A 1 125 ? -5.176 -4.902 -9.75 1 98.38 125 TRP A CA 1
ATOM 973 C C . TRP A 1 125 ? -3.885 -4.117 -9.555 1 98.38 125 TRP A C 1
ATOM 975 O O . TRP A 1 125 ? -3.1 -3.963 -10.492 1 98.38 125 TRP A O 1
ATOM 985 N N . TRP A 1 126 ? -3.771 -3.475 -8.391 1 98.06 126 TRP A N 1
ATOM 986 C CA . TRP A 1 126 ? -2.635 -2.689 -7.922 1 98.06 126 TRP A CA 1
ATOM 987 C C . TRP A 1 126 ? -1.989 -3.34 -6.703 1 98.06 126 TRP A C 1
ATOM 989 O O . TRP A 1 126 ? -2.686 -3.84 -5.816 1 98.06 126 TRP A O 1
ATOM 999 N N . TYR A 1 127 ? -0.729 -3.457 -6.715 1 96.81 127 TYR A N 1
ATOM 1000 C CA . TYR A 1 127 ? 0.02 -4.031 -5.602 1 96.81 127 TYR A CA 1
ATOM 1001 C C . TYR A 1 127 ? 1.091 -3.066 -5.109 1 96.81 127 TYR A C 1
ATOM 1003 O O . TYR A 1 127 ? 1.803 -2.457 -5.914 1 96.81 127 TYR A O 1
ATOM 1011 N N . GLU A 1 128 ? 1.149 -2.865 -3.805 1 96.31 128 GLU A N 1
ATOM 1012 C CA . GLU A 1 128 ? 2.137 -1.985 -3.186 1 96.31 128 GLU A CA 1
ATOM 1013 C C . GLU A 1 128 ? 2.779 -2.646 -1.971 1 96.31 128 GLU A C 1
ATOM 1015 O O . GLU A 1 128 ? 2.088 -3.24 -1.142 1 96.31 128 GLU A O 1
ATOM 1020 N N . CYS A 1 129 ? 4.078 -2.57 -1.89 1 94.62 129 CYS A N 1
ATOM 1021 C CA . CYS A 1 129 ? 4.855 -2.973 -0.721 1 94.62 129 CYS A CA 1
ATOM 1022 C C . CYS A 1 129 ? 6.137 -2.156 -0.612 1 94.62 129 CYS A C 1
ATOM 1024 O O . CYS A 1 129 ? 6.602 -1.591 -1.603 1 94.62 129 CYS A O 1
ATOM 1026 N N . ASN A 1 130 ? 6.688 -2.016 0.637 1 94.62 130 ASN A N 1
ATOM 1027 C CA . ASN A 1 130 ? 7.938 -1.293 0.855 1 94.62 130 ASN A CA 1
ATOM 1028 C C . ASN A 1 130 ? 9.148 -2.143 0.482 1 94.62 130 ASN A C 1
ATOM 1030 O O . ASN A 1 130 ? 9.773 -2.758 1.349 1 94.62 130 ASN A O 1
ATOM 1034 N N . LEU A 1 131 ? 9.586 -2.01 -0.761 1 93.94 131 LEU A N 1
ATOM 1035 C CA . LEU A 1 131 ? 10.672 -2.848 -1.261 1 93.94 131 LEU A CA 1
ATOM 1036 C C . LEU A 1 131 ? 12 -2.441 -0.638 1 93.94 131 LEU A C 1
ATOM 1038 O O . LEU A 1 131 ? 12.945 -3.23 -0.619 1 93.94 131 LEU A O 1
ATOM 1042 N N . LEU A 1 132 ? 12.094 -1.206 -0.17 1 92.69 132 LEU A N 1
ATOM 1043 C CA . LEU A 1 132 ? 13.305 -0.826 0.545 1 92.69 132 LEU A CA 1
ATOM 1044 C C . LEU A 1 132 ? 13.477 -1.665 1.807 1 92.69 132 LEU A C 1
ATOM 1046 O O . LEU A 1 132 ? 14.578 -2.146 2.09 1 92.69 132 LEU A O 1
ATOM 1050 N N . ALA A 1 133 ? 12.383 -1.801 2.553 1 93.81 133 ALA A N 1
ATOM 1051 C CA . ALA A 1 133 ? 12.422 -2.633 3.754 1 93.81 133 ALA A CA 1
ATOM 1052 C C . ALA A 1 133 ? 12.828 -4.066 3.414 1 93.81 133 ALA A C 1
ATOM 1054 O O . ALA A 1 133 ? 13.586 -4.695 4.156 1 93.81 133 ALA A O 1
ATOM 1055 N N . VAL A 1 134 ? 12.328 -4.582 2.326 1 93.38 134 VAL A N 1
ATOM 1056 C CA . VAL A 1 134 ? 12.688 -5.918 1.863 1 93.38 134 VAL A CA 1
ATOM 1057 C C . VAL A 1 134 ? 14.195 -5.984 1.61 1 93.38 134 VAL A C 1
ATOM 1059 O O . VAL A 1 134 ? 14.883 -6.852 2.158 1 93.38 134 VAL A O 1
ATOM 1062 N N . MET A 1 135 ? 14.688 -5.035 0.844 1 93 135 MET A N 1
ATOM 1063 C CA . MET A 1 135 ? 16.109 -5.035 0.487 1 93 135 MET A CA 1
ATOM 1064 C C . MET A 1 135 ? 16.984 -4.898 1.7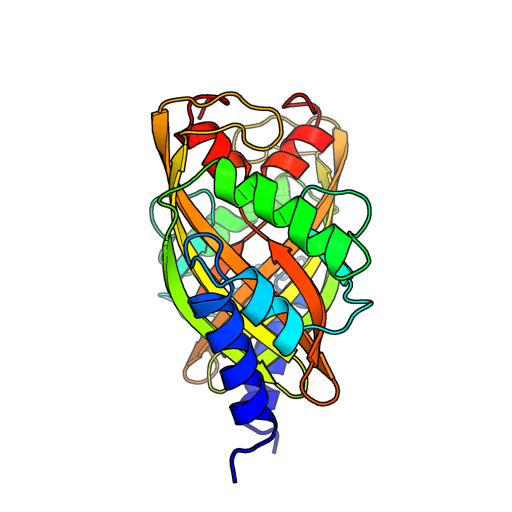29 1 93 135 MET A C 1
ATOM 1066 O O . MET A 1 135 ? 18.047 -5.52 1.819 1 93 135 MET A O 1
ATOM 1070 N N . GLN A 1 136 ? 16.578 -4.09 2.621 1 93.44 136 GLN A N 1
ATOM 1071 C CA . GLN A 1 136 ? 17.328 -3.902 3.861 1 93.44 136 GLN A CA 1
ATOM 1072 C C . GLN A 1 136 ? 17.375 -5.191 4.68 1 93.44 136 GLN A C 1
ATOM 1074 O O . GLN A 1 136 ? 18.438 -5.586 5.168 1 93.44 136 GLN A O 1
ATOM 1079 N N . GLN A 1 137 ? 16.234 -5.84 4.828 1 94.5 137 GLN A N 1
ATOM 1080 C CA . GLN A 1 137 ? 16.156 -7.09 5.582 1 94.5 137 GLN A CA 1
ATOM 1081 C C . GLN A 1 137 ? 16.984 -8.188 4.914 1 94.5 137 GLN A C 1
ATOM 1083 O O . GLN A 1 137 ? 17.531 -9.062 5.594 1 94.5 137 GLN A O 1
ATOM 1088 N N . LEU A 1 138 ? 17.141 -8.078 3.584 1 94.56 138 LEU A N 1
ATOM 1089 C CA . LEU A 1 138 ? 17.906 -9.055 2.826 1 94.56 138 LEU A CA 1
ATOM 1090 C C . LEU A 1 138 ? 19.391 -8.719 2.861 1 94.56 138 LEU A C 1
ATOM 1092 O O . LEU A 1 138 ? 20.219 -9.492 2.373 1 94.56 138 LEU A O 1
ATOM 1096 N N . GLY A 1 139 ? 19.719 -7.57 3.424 1 92.19 139 GLY A N 1
ATOM 1097 C CA . GLY A 1 139 ? 21.109 -7.164 3.564 1 92.19 139 GLY A CA 1
ATOM 1098 C C . GLY A 1 139 ? 21.688 -6.543 2.303 1 92.19 139 GLY A C 1
ATOM 1099 O O . GLY A 1 139 ? 22.906 -6.5 2.121 1 92.19 139 GLY A O 1
ATOM 1100 N N . LEU A 1 140 ? 20.812 -6.102 1.412 1 89.5 140 LEU A N 1
ATOM 1101 C CA . LEU A 1 140 ? 21.25 -5.629 0.104 1 89.5 140 LEU A CA 1
ATOM 1102 C C . LEU A 1 140 ? 21.375 -4.109 0.092 1 89.5 140 LEU A C 1
ATOM 1104 O O . LEU A 1 140 ? 22.031 -3.543 -0.789 1 89.5 140 LEU A O 1
ATOM 1108 N N . VAL A 1 141 ? 20.703 -3.441 0.931 1 84.56 141 VAL A N 1
ATOM 1109 C CA . VAL A 1 141 ? 20.781 -1.999 1.134 1 84.56 141 VAL A CA 1
ATOM 1110 C C . VAL A 1 141 ? 21 -1.697 2.615 1 84.56 141 VAL A C 1
ATOM 1112 O O . VAL A 1 141 ? 20.438 -2.379 3.482 1 84.56 141 VAL A O 1
ATOM 1115 N N . SER A 1 142 ? 21.828 -0.803 2.855 1 77.19 142 SER A N 1
ATOM 1116 C CA . SER A 1 142 ? 22.078 -0.436 4.246 1 77.19 142 SER A CA 1
ATOM 1117 C C . SER A 1 142 ? 20.828 0.154 4.891 1 77.19 142 SER A C 1
ATOM 1119 O O . SER A 1 142 ? 20.062 0.862 4.234 1 77.19 142 SER A O 1
ATOM 1121 N N . ALA A 1 143 ? 20.719 -0.224 6.094 1 67.06 143 ALA A N 1
ATOM 1122 C CA . ALA A 1 143 ? 19.609 0.337 6.859 1 67.06 143 ALA A CA 1
ATOM 1123 C C . ALA A 1 143 ? 19.875 1.801 7.211 1 67.06 143 ALA A C 1
ATOM 1125 O O . ALA A 1 143 ? 21.016 2.211 7.375 1 67.06 143 ALA A O 1
ATOM 1126 N N . MET B 1 1 ? -29.312 12.266 5.309 1 65.38 1 MET B N 1
ATOM 1127 C CA . MET B 1 1 ? -28.203 12.086 6.25 1 65.38 1 MET B CA 1
ATOM 1128 C C . MET B 1 1 ? -27.156 11.125 5.695 1 65.38 1 MET B C 1
ATOM 1130 O O . MET B 1 1 ? -27.5 10.102 5.105 1 65.38 1 MET B O 1
ATOM 1134 N N . ALA B 1 2 ? -25.984 11.648 5.637 1 77.94 2 ALA B N 1
ATOM 1135 C CA . ALA B 1 2 ? -24.984 10.789 4.988 1 77.94 2 ALA B CA 1
ATOM 1136 C C . ALA B 1 2 ? -24.797 9.492 5.766 1 77.94 2 ALA B C 1
ATOM 1138 O O . ALA B 1 2 ? -24.891 9.477 6.992 1 77.94 2 ALA B O 1
ATOM 1139 N N . THR B 1 3 ? -24.781 8.312 5.117 1 90.12 3 THR B N 1
ATOM 1140 C CA . THR B 1 3 ? -24.484 7.031 5.746 1 90.12 3 THR B CA 1
ATOM 1141 C C . THR B 1 3 ? -23.141 7.078 6.465 1 90.12 3 THR B C 1
ATOM 1143 O O . THR B 1 3 ? -22.359 8 6.254 1 90.12 3 THR B O 1
ATOM 1146 N N . LEU B 1 4 ? -23.062 6.277 7.469 1 93 4 LEU B N 1
ATOM 1147 C CA . LEU B 1 4 ? -21.797 6.168 8.188 1 93 4 LEU B CA 1
ATOM 1148 C C . LEU B 1 4 ? -20.625 6.039 7.223 1 93 4 LEU B C 1
ATOM 1150 O O . LEU B 1 4 ? -19.562 6.641 7.43 1 93 4 LEU B O 1
ATOM 1154 N N . ILE B 1 5 ? -20.828 5.316 6.188 1 93.56 5 ILE B N 1
ATOM 1155 C CA . ILE B 1 5 ? -19.781 5.09 5.191 1 93.56 5 ILE B CA 1
ATOM 1156 C C . ILE B 1 5 ? -19.453 6.398 4.477 1 93.56 5 ILE B C 1
ATOM 1158 O O . ILE B 1 5 ? -18.281 6.727 4.273 1 93.56 5 ILE B O 1
ATOM 1162 N N . GLU B 1 6 ? -20.438 7.152 4.035 1 94.75 6 GLU B N 1
ATOM 1163 C CA . GLU B 1 6 ? -20.234 8.43 3.367 1 94.75 6 GLU B CA 1
ATOM 1164 C C . GLU B 1 6 ? -19.516 9.43 4.277 1 94.75 6 GLU B C 1
ATOM 1166 O O . GLU B 1 6 ? -18.672 10.188 3.824 1 94.75 6 GLU B O 1
ATOM 1171 N N . GLN B 1 7 ? -19.922 9.414 5.531 1 96.12 7 GLN B N 1
ATOM 1172 C CA . GLN B 1 7 ? -19.281 10.281 6.508 1 96.12 7 GLN B CA 1
ATOM 1173 C C . GLN B 1 7 ? -17.797 9.922 6.664 1 96.12 7 GLN B C 1
ATOM 1175 O O . GLN B 1 7 ? -16.938 10.805 6.68 1 96.12 7 GLN B O 1
ATOM 1180 N N . ASN B 1 8 ? -17.531 8.633 6.844 1 97.56 8 ASN B N 1
ATOM 1181 C CA . ASN B 1 8 ? -16.156 8.18 6.984 1 97.56 8 ASN B CA 1
ATOM 1182 C C . ASN B 1 8 ? -15.328 8.523 5.75 1 97.56 8 ASN B C 1
ATOM 1184 O O . ASN B 1 8 ? -14.164 8.914 5.867 1 97.56 8 ASN B O 1
ATOM 1188 N N . LYS B 1 9 ? -15.883 8.375 4.562 1 97.5 9 LYS B N 1
ATOM 1189 C CA . LYS B 1 9 ? -15.188 8.75 3.336 1 97.5 9 LYS B CA 1
ATOM 1190 C C . LYS B 1 9 ? -14.891 10.25 3.316 1 97.5 9 LYS B C 1
ATOM 1192 O O . LYS B 1 9 ? -13.82 10.664 2.871 1 97.5 9 LYS B O 1
ATOM 1197 N N . SER B 1 10 ? -15.883 11.016 3.746 1 97.44 10 SER B N 1
ATOM 1198 C CA . SER B 1 10 ? -15.688 12.461 3.789 1 97.44 10 SER B CA 1
ATOM 1199 C C . SER B 1 10 ? -14.531 12.828 4.707 1 97.44 10 SER B C 1
ATOM 1201 O O . SER B 1 10 ? -13.719 13.695 4.379 1 97.44 10 SER B O 1
ATOM 1203 N N . ILE B 1 11 ? -14.461 12.203 5.84 1 97.69 11 ILE B N 1
ATOM 1204 C CA . ILE B 1 11 ? -13.375 12.43 6.785 1 97.69 11 ILE B CA 1
ATOM 1205 C C . ILE B 1 11 ? -12.047 12.047 6.137 1 97.69 11 ILE B C 1
ATOM 1207 O O . ILE B 1 11 ? -11.078 12.812 6.203 1 97.69 11 ILE B O 1
ATOM 1211 N N . ALA B 1 12 ? -12.008 10.859 5.504 1 98.06 12 ALA B N 1
ATOM 1212 C CA . ALA B 1 12 ? -10.797 10.383 4.855 1 98.06 12 ALA B CA 1
ATOM 1213 C C . ALA B 1 12 ? -10.352 11.336 3.75 1 98.06 12 ALA B C 1
ATOM 1215 O O . ALA B 1 12 ? -9.164 11.648 3.629 1 98.06 12 ALA B O 1
ATOM 1216 N N . LEU B 1 13 ? -11.297 11.789 2.963 1 96.88 13 LEU B N 1
ATOM 1217 C CA . LEU B 1 13 ? -10.977 12.672 1.848 1 96.88 13 LEU B CA 1
ATOM 1218 C C . LEU B 1 13 ? -10.492 14.031 2.35 1 96.88 13 LEU B C 1
ATOM 1220 O O . LEU B 1 13 ? -9.586 14.625 1.768 1 96.88 13 LEU B O 1
ATOM 1224 N N . ARG B 1 14 ? -11.102 14.492 3.416 1 96.88 14 ARG B N 1
ATOM 1225 C CA . ARG B 1 14 ? -10.625 15.742 4.016 1 96.88 14 ARG B CA 1
ATOM 1226 C C . ARG B 1 14 ? -9.219 15.578 4.566 1 96.88 14 ARG B C 1
ATOM 1228 O O . ARG B 1 14 ? -8.375 16.469 4.406 1 96.88 14 ARG B O 1
ATOM 1235 N N . PHE B 1 15 ? -8.977 14.461 5.211 1 97.12 15 PHE B N 1
ATOM 1236 C CA . PHE B 1 15 ? -7.637 14.164 5.703 1 97.12 15 PHE B CA 1
ATOM 1237 C C . PHE B 1 15 ? -6.629 14.172 4.559 1 97.12 15 PHE B C 1
ATOM 1239 O O . PHE B 1 15 ? -5.57 14.797 4.656 1 97.12 15 PHE B O 1
ATOM 1246 N N . ALA B 1 16 ? -6.961 13.539 3.492 1 95.06 16 ALA B N 1
ATOM 1247 C CA . ALA B 1 16 ? -6.078 13.414 2.334 1 95.06 16 ALA B CA 1
ATOM 1248 C C . ALA B 1 16 ? -5.84 14.773 1.685 1 95.06 16 ALA B C 1
ATOM 1250 O O . ALA B 1 16 ? -4.73 15.062 1.221 1 95.06 16 ALA B O 1
ATOM 1251 N N . GLN B 1 17 ? -6.816 15.586 1.646 1 92.62 17 GLN B N 1
ATOM 1252 C CA . GLN B 1 17 ? -6.746 16.859 0.925 1 92.62 17 GLN B CA 1
ATOM 1253 C C . GLN B 1 17 ? -6.203 17.969 1.82 1 92.62 17 GLN B C 1
ATOM 1255 O O . GLN B 1 17 ? -5.184 18.578 1.506 1 92.62 17 GLN B O 1
ATOM 1260 N N . ASP B 1 18 ? -6.859 18.125 2.973 1 93.88 18 ASP B N 1
ATOM 1261 C CA . ASP B 1 18 ? -6.555 19.25 3.836 1 93.88 18 ASP B CA 1
ATOM 1262 C C . ASP B 1 18 ? -5.449 18.906 4.832 1 93.88 18 ASP B C 1
ATOM 1264 O O . ASP B 1 18 ? -4.832 19.797 5.418 1 93.88 18 ASP B O 1
ATOM 1268 N N . GLY B 1 19 ? -5.266 17.625 5.09 1 91.88 19 GLY B N 1
ATOM 1269 C CA . GLY B 1 19 ? -4.309 17.172 6.09 1 91.88 19 GLY B CA 1
ATOM 1270 C C . GLY B 1 19 ? -2.914 16.969 5.531 1 91.88 19 GLY B C 1
ATOM 1271 O O . GLY B 1 19 ? -2.039 16.422 6.215 1 91.88 19 GLY B O 1
ATOM 1272 N N . TRP B 1 20 ? -2.785 17.359 4.34 1 84.75 20 TRP B N 1
ATOM 1273 C CA . TRP B 1 20 ? -1.476 17.219 3.715 1 84.75 20 TRP B CA 1
ATOM 1274 C C . TRP B 1 20 ? -0.607 18.453 3.98 1 84.75 20 TRP B C 1
ATOM 1276 O O . TRP B 1 20 ? -1.116 19.562 4.086 1 84.75 20 TRP B O 1
ATOM 1286 N N . GLY B 1 21 ? 0.703 18.25 4.145 1 75.81 21 GLY B N 1
ATOM 1287 C CA . GLY B 1 21 ? 1.643 19.203 4.703 1 75.81 21 GLY B CA 1
ATOM 1288 C C . GLY B 1 21 ? 1.761 20.484 3.875 1 75.81 21 GLY B C 1
ATOM 1289 O O . GLY B 1 21 ? 2.182 21.516 4.383 1 75.81 21 GLY B O 1
ATOM 1290 N N . THR B 1 22 ? 1.438 20.328 2.641 1 84.19 22 THR B N 1
ATOM 1291 C CA . THR B 1 22 ? 1.557 21.531 1.835 1 84.19 22 THR B CA 1
ATOM 1292 C C . THR B 1 22 ? 0.429 22.516 2.158 1 84.19 22 THR B C 1
ATOM 1294 O O . THR B 1 22 ? 0.476 23.688 1.758 1 84.19 22 THR B O 1
ATOM 1297 N N . ASN B 1 23 ? -0.569 22.031 2.793 1 90.38 23 ASN B N 1
ATOM 1298 C CA . ASN B 1 23 ? -1.604 22.906 3.34 1 90.38 23 ASN B CA 1
ATOM 1299 C C . ASN B 1 23 ? -1.15 23.562 4.637 1 90.38 23 ASN B C 1
ATOM 1301 O O . ASN B 1 23 ? -0.826 22.891 5.609 1 90.38 23 ASN B O 1
ATOM 1305 N N . PRO B 1 24 ? -1.191 24.906 4.719 1 91.25 24 PRO B N 1
ATOM 1306 C CA . PRO B 1 24 ? -0.71 25.609 5.918 1 91.25 24 PRO B CA 1
ATOM 1307 C C . PRO B 1 24 ? -1.531 25.266 7.164 1 91.25 24 PRO B C 1
ATOM 1309 O O . PRO B 1 24 ? -1.042 25.406 8.289 1 91.25 24 PRO B O 1
ATOM 1312 N N . SER B 1 25 ? -2.719 24.812 6.969 1 94.5 25 SER B N 1
ATOM 1313 C CA . SER B 1 25 ? -3.6 24.547 8.102 1 94.5 25 SER B CA 1
ATOM 1314 C C . SER B 1 25 ? -3.676 23.047 8.383 1 94.5 25 SER B C 1
ATOM 1316 O O . SER B 1 25 ? -4.605 22.578 9.047 1 94.5 25 SER B O 1
ATOM 1318 N N . TRP B 1 26 ? -2.693 22.328 7.906 1 95.06 26 TRP B N 1
ATOM 1319 C CA . TRP B 1 26 ? -2.822 20.875 7.98 1 95.06 26 TRP B CA 1
ATOM 1320 C C . TRP B 1 26 ? -2.832 20.391 9.43 1 95.06 26 TRP B C 1
ATOM 1322 O O . TRP B 1 26 ? -3.551 19.453 9.773 1 95.06 26 TRP B O 1
ATOM 1332 N N . LYS B 1 27 ? -2.137 21.031 10.328 1 96.31 27 LYS B N 1
ATOM 1333 C CA . LYS B 1 27 ? -2.115 20.625 11.727 1 96.31 27 LYS B CA 1
ATOM 1334 C C . LYS B 1 27 ? -3.48 20.812 12.375 1 96.31 27 LYS B C 1
ATOM 1336 O O . LYS B 1 27 ? -3.92 19.969 13.172 1 96.31 27 LYS B O 1
ATOM 1341 N N . LYS B 1 28 ? -4.125 21.891 12.094 1 96.94 28 LYS B N 1
ATOM 1342 C CA . LYS B 1 28 ? -5.473 22.125 12.594 1 96.94 28 LYS B CA 1
ATOM 1343 C C . LYS B 1 28 ? -6.445 21.062 12.086 1 96.94 28 LYS B C 1
ATOM 1345 O O . LYS B 1 28 ? -7.309 20.609 12.836 1 96.94 28 LYS B O 1
ATOM 1350 N N . THR B 1 29 ? -6.285 20.797 10.797 1 97.62 29 THR B N 1
ATOM 1351 C CA . THR B 1 29 ? -7.102 19.734 10.227 1 97.62 29 THR B CA 1
ATOM 1352 C C . THR B 1 29 ? -6.926 18.438 11.016 1 97.62 29 THR B C 1
ATOM 1354 O O . THR B 1 29 ? -7.902 17.75 11.32 1 97.62 29 THR B O 1
ATOM 1357 N N . TRP B 1 30 ? -5.684 18.031 11.391 1 98 30 TRP B N 1
ATOM 1358 C CA . TRP B 1 30 ? -5.414 16.828 12.164 1 98 30 TRP B CA 1
ATOM 1359 C C . TRP B 1 30 ? -6.055 16.906 13.547 1 98 30 TRP B C 1
ATOM 1361 O O . TRP B 1 30 ? -6.605 15.914 14.039 1 98 30 TRP B O 1
ATOM 1371 N N . ASP B 1 31 ? -5.988 18.109 14.18 1 98.06 31 ASP B N 1
ATOM 1372 C CA . ASP B 1 31 ? -6.633 18.312 15.469 1 98.06 31 ASP B CA 1
ATOM 1373 C C . ASP B 1 31 ? -8.125 17.984 15.398 1 98.06 31 ASP B C 1
ATOM 1375 O O . ASP B 1 31 ? -8.695 17.469 16.359 1 98.06 31 ASP B O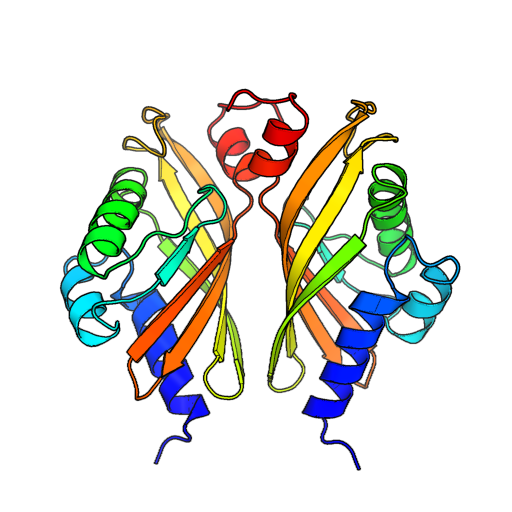 1
ATOM 1379 N N . GLU B 1 32 ? -8.703 18.25 14.336 1 98.06 32 GLU B N 1
ATOM 1380 C CA . GLU B 1 32 ? -10.141 18.078 14.172 1 98.06 32 GLU B CA 1
ATOM 1381 C C . GLU B 1 32 ? -10.484 16.625 13.82 1 98.06 32 GLU B C 1
ATOM 1383 O O . GLU B 1 32 ? -11.5 16.094 14.273 1 98.06 32 GLU B O 1
ATOM 1388 N N . LEU B 1 33 ? -9.656 15.992 13.078 1 98.31 33 LEU B N 1
ATOM 1389 C CA . LEU B 1 33 ? -10.055 14.734 12.438 1 98.31 33 LEU B CA 1
ATOM 1390 C C . LEU B 1 33 ? -9.508 13.539 13.211 1 98.31 33 LEU B C 1
ATOM 1392 O O . LEU B 1 33 ? -9.977 12.414 13.031 1 98.31 33 LEU B O 1
ATOM 1396 N N . MET B 1 34 ? -8.516 13.711 14.039 1 98.44 34 MET B N 1
ATOM 1397 C CA . MET B 1 34 ? -7.82 12.562 14.609 1 98.44 34 MET B CA 1
ATOM 1398 C C . MET B 1 34 ? -8.039 12.492 16.125 1 98.44 34 MET B C 1
ATOM 1400 O O . MET B 1 34 ? -8.172 13.523 16.781 1 98.44 34 MET B O 1
ATOM 1404 N N . SER B 1 35 ? -8.078 11.305 16.625 1 98.62 35 SER B N 1
ATOM 1405 C CA . SER B 1 35 ? -8.055 11.094 18.078 1 98.62 35 SER B CA 1
ATOM 1406 C C . SER B 1 35 ? -6.707 11.484 18.672 1 98.62 35 SER B C 1
ATOM 1408 O O . SER B 1 35 ? -5.676 11.383 18.016 1 98.62 35 SER B O 1
ATOM 1410 N N . THR B 1 36 ? -6.652 11.797 19.906 1 98.06 36 THR B N 1
ATOM 1411 C CA . THR B 1 36 ? -5.43 12.219 20.578 1 98.06 36 THR B CA 1
ATOM 1412 C C . THR B 1 36 ? -4.465 11.047 20.734 1 98.06 36 THR B C 1
ATOM 1414 O O . THR B 1 36 ? -3.252 11.25 20.844 1 98.06 36 THR B O 1
ATOM 1417 N N . ASP B 1 37 ? -5.004 9.844 20.703 1 98.19 37 ASP B N 1
ATOM 1418 C CA . ASP B 1 37 ? -4.184 8.648 20.891 1 98.19 37 ASP B CA 1
ATOM 1419 C C . ASP B 1 37 ? -4 7.898 19.578 1 98.19 37 ASP B C 1
ATOM 1421 O O . ASP B 1 37 ? -3.76 6.691 19.578 1 98.19 37 ASP B O 1
ATOM 1425 N N . VAL B 1 38 ? -4.168 8.562 18.516 1 98.62 38 VAL B N 1
ATOM 1426 C CA . VAL B 1 38 ? -4.098 7.961 17.188 1 98.62 38 VAL B CA 1
ATOM 1427 C C . VAL B 1 38 ? -2.799 7.172 17.047 1 98.62 38 VAL B C 1
ATOM 1429 O O . VAL B 1 38 ? -1.756 7.582 17.562 1 98.62 38 VAL B O 1
ATOM 1432 N N . ILE B 1 39 ? -2.879 6.012 16.359 1 98.62 39 ILE B N 1
ATOM 1433 C CA . ILE B 1 39 ? -1.749 5.129 16.094 1 98.62 39 ILE B CA 1
ATOM 1434 C C . ILE B 1 39 ? -1.449 5.109 14.594 1 98.62 39 ILE B C 1
ATOM 1436 O O . ILE B 1 39 ? -2.348 4.891 13.773 1 98.62 39 ILE B O 1
ATOM 1440 N N . HIS B 1 40 ? -0.217 5.402 14.273 1 98.06 40 HIS B N 1
ATOM 1441 C CA . HIS B 1 40 ? 0.233 5.414 12.883 1 98.06 40 HIS B CA 1
ATOM 1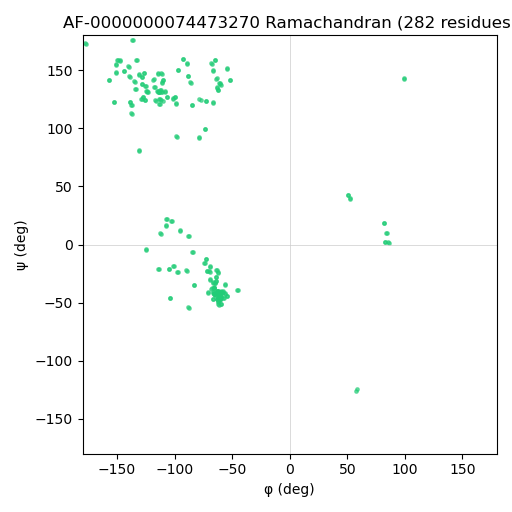442 C C . HIS B 1 40 ? 1.243 4.301 12.625 1 98.06 40 HIS B C 1
ATOM 1444 O O . HIS B 1 40 ? 2.297 4.25 13.258 1 98.06 40 HIS B O 1
ATOM 1450 N N . HIS B 1 41 ? 0.91 3.42 11.688 1 96.81 41 HIS B N 1
ATOM 1451 C CA . HIS B 1 41 ? 1.819 2.383 11.219 1 96.81 41 HIS B CA 1
ATOM 1452 C C . HIS B 1 41 ? 2.492 2.795 9.914 1 96.81 41 HIS B C 1
ATOM 1454 O O . HIS B 1 41 ? 1.955 2.553 8.828 1 96.81 41 HIS B O 1
ATOM 1460 N N . PHE B 1 42 ? 3.645 3.379 10.078 1 93.38 42 PHE B N 1
ATOM 1461 C CA . PHE B 1 42 ? 4.453 3.752 8.922 1 93.38 42 PHE B CA 1
ATOM 1462 C C . PHE B 1 42 ? 5.324 2.584 8.469 1 93.38 42 PHE B C 1
ATOM 1464 O O . PHE B 1 42 ? 5.926 1.896 9.297 1 93.38 42 PHE B O 1
ATOM 1471 N N . ASN B 1 43 ? 5.477 2.34 7.195 1 86.12 43 ASN B N 1
ATOM 1472 C CA . ASN B 1 43 ? 6.016 1.1 6.645 1 86.12 43 ASN B CA 1
ATOM 1473 C C . ASN B 1 43 ? 7.52 0.987 6.879 1 86.12 43 ASN B C 1
ATOM 1475 O O . ASN B 1 43 ? 8.102 -0.085 6.703 1 86.12 43 ASN B O 1
ATOM 1479 N N . SER B 1 44 ? 8.133 2.008 7.258 1 80.62 44 SER B N 1
ATOM 1480 C CA . SER B 1 44 ? 9.578 1.922 7.473 1 80.62 44 SER B CA 1
ATOM 1481 C C . SER B 1 44 ? 9.922 2.062 8.953 1 80.62 44 SER B C 1
ATOM 1483 O O . SER B 1 44 ? 11.094 2.242 9.305 1 80.62 44 SER B O 1
ATOM 1485 N N . THR B 1 45 ? 8.938 2.039 9.766 1 82.5 45 THR B N 1
ATOM 1486 C CA . THR B 1 45 ? 9.219 2.1 11.195 1 82.5 45 THR B CA 1
ATOM 1487 C C . THR B 1 45 ? 8.883 0.771 11.867 1 82.5 45 THR B C 1
ATOM 1489 O O . THR B 1 45 ? 7.879 0.135 11.539 1 82.5 45 THR B O 1
ATOM 1492 N N . ALA B 1 46 ? 9.664 0.35 12.742 1 81.56 46 ALA B N 1
ATOM 1493 C CA . ALA B 1 46 ? 9.469 -0.912 13.453 1 81.56 46 ALA B CA 1
ATOM 1494 C C . ALA B 1 46 ? 8.297 -0.815 14.43 1 81.56 46 ALA B C 1
ATOM 1496 O O . ALA B 1 46 ? 7.508 -1.756 14.555 1 81.56 46 ALA B O 1
ATOM 1497 N N . GLU B 1 47 ? 8.234 0.304 15.07 1 91.69 47 GLU B N 1
ATOM 1498 C CA . GLU B 1 47 ? 7.16 0.55 16.031 1 91.69 47 GLU B CA 1
ATOM 1499 C C . GLU B 1 47 ? 6.207 1.63 15.531 1 91.69 47 GLU B C 1
ATOM 1501 O O . GLU B 1 47 ? 6.625 2.562 14.844 1 91.69 47 GLU B O 1
ATOM 1506 N N . PRO B 1 48 ? 5 1.427 15.922 1 96.62 48 PRO B N 1
ATOM 1507 C CA . PRO B 1 48 ? 4.051 2.475 15.539 1 96.62 48 PRO B CA 1
ATOM 1508 C C . PRO B 1 48 ? 4.324 3.805 16.234 1 96.62 48 PRO B C 1
ATOM 1510 O O . PRO B 1 48 ? 4.934 3.828 17.312 1 96.62 48 PRO B O 1
ATOM 1513 N N . ILE B 1 49 ? 3.982 4.887 15.539 1 97.31 49 ILE B N 1
ATOM 1514 C CA . ILE B 1 49 ? 4 6.223 16.125 1 97.31 49 ILE B CA 1
ATOM 1515 C C . ILE B 1 49 ? 2.686 6.48 16.859 1 97.31 49 ILE B C 1
ATOM 1517 O O . ILE B 1 49 ? 1.616 6.492 16.25 1 97.31 49 ILE B O 1
ATOM 1521 N N . VAL B 1 50 ? 2.795 6.742 18.156 1 98.31 50 VAL B N 1
ATOM 1522 C CA . VAL B 1 50 ? 1.594 6.797 18.984 1 98.31 50 VAL B CA 1
ATOM 1523 C C . VAL B 1 50 ? 1.379 8.219 19.484 1 98.31 50 VAL B C 1
ATOM 1525 O O . VAL B 1 50 ? 2.309 8.852 20 1 98.31 50 VAL B O 1
ATOM 1528 N N . GLY B 1 51 ? 0.127 8.672 19.312 1 98.62 51 GLY B N 1
ATOM 1529 C CA . GLY B 1 51 ? -0.241 9.984 19.812 1 98.62 51 GLY B CA 1
ATOM 1530 C C . GLY B 1 51 ? -0.237 11.055 18.719 1 98.62 51 GLY B C 1
ATOM 1531 O O . GLY B 1 51 ? 0.622 11.039 17.844 1 98.62 51 GLY B O 1
ATOM 1532 N N . LEU B 1 52 ? -1.216 11.961 18.844 1 98.44 52 LEU B N 1
ATOM 1533 C CA . LEU B 1 52 ? -1.453 12.969 17.812 1 98.44 52 LEU B CA 1
ATOM 1534 C C . LEU B 1 52 ? -0.225 13.852 17.625 1 98.44 52 LEU B C 1
ATOM 1536 O O . LEU B 1 52 ? 0.195 14.102 16.5 1 98.44 52 LEU B O 1
ATOM 1540 N N . GLU B 1 53 ? 0.39 14.336 18.672 1 98.06 53 GLU B N 1
ATOM 1541 C CA . GLU B 1 53 ? 1.539 15.227 18.562 1 98.06 53 GLU B CA 1
ATOM 1542 C C . GLU B 1 53 ? 2.738 14.516 17.953 1 98.06 53 GLU B C 1
ATOM 1544 O O . GLU B 1 53 ? 3.453 15.086 17.125 1 98.06 53 GLU B O 1
ATOM 1549 N N . ALA B 1 54 ? 2.969 13.289 18.359 1 97.69 54 ALA B N 1
ATOM 1550 C CA . ALA B 1 54 ? 4.047 12.5 17.766 1 97.69 54 ALA B CA 1
ATOM 1551 C C . ALA B 1 54 ? 3.805 12.273 16.266 1 97.69 54 ALA B C 1
ATOM 1553 O O . ALA B 1 54 ? 4.738 12.32 15.469 1 97.69 54 ALA B O 1
ATOM 1554 N N . ASN B 1 55 ? 2.59 12 15.914 1 97.56 55 ASN B N 1
ATOM 1555 C CA . ASN B 1 55 ? 2.234 11.836 14.508 1 97.56 55 ASN B CA 1
ATOM 1556 C C . ASN B 1 55 ? 2.508 13.109 13.719 1 97.56 55 ASN B C 1
ATOM 1558 O O . ASN B 1 55 ? 3.092 13.062 12.633 1 97.56 55 ASN B O 1
ATOM 1562 N N . LYS B 1 56 ? 2.094 14.242 14.266 1 96.94 56 LYS B N 1
ATOM 1563 C CA . LYS B 1 56 ? 2.324 15.516 13.586 1 96.94 56 LYS B CA 1
ATOM 1564 C C . LYS B 1 56 ? 3.816 15.766 13.391 1 96.94 56 LYS B C 1
ATOM 1566 O O . LYS B 1 56 ? 4.246 16.141 12.297 1 96.94 56 LYS B O 1
ATOM 1571 N N . THR B 1 57 ? 4.586 15.57 14.391 1 95.88 57 THR B N 1
ATOM 1572 C CA . THR B 1 57 ? 6.023 15.805 14.328 1 95.88 57 THR B CA 1
ATOM 1573 C C . THR B 1 57 ? 6.668 14.93 13.258 1 95.88 57 THR B C 1
ATOM 1575 O O . THR B 1 57 ? 7.461 15.406 12.445 1 95.88 57 THR B O 1
ATOM 1578 N N . PHE B 1 58 ? 6.312 13.719 13.234 1 94.56 58 PHE B N 1
ATOM 1579 C CA . PHE B 1 58 ? 6.863 12.773 12.266 1 94.56 58 PHE B CA 1
ATOM 1580 C C . PHE B 1 58 ? 6.52 13.195 10.844 1 94.56 58 PHE B C 1
ATOM 1582 O O . PHE B 1 58 ? 7.406 13.297 9.992 1 94.56 58 PHE B O 1
ATOM 1589 N N . ASN B 1 59 ? 5.258 13.461 10.586 1 94.5 59 ASN B N 1
ATOM 1590 C CA . ASN B 1 59 ? 4.82 13.789 9.227 1 94.5 59 ASN B CA 1
ATOM 1591 C C . ASN B 1 59 ? 5.34 15.156 8.789 1 94.5 59 ASN B C 1
ATOM 1593 O O . ASN B 1 59 ? 5.598 15.375 7.605 1 94.5 59 ASN B O 1
ATOM 1597 N N . GLU B 1 60 ? 5.52 16.078 9.734 1 93.38 60 GLU B N 1
ATOM 1598 C CA . GLU B 1 60 ? 6.148 17.344 9.422 1 93.38 60 GLU B CA 1
ATOM 1599 C C . GLU B 1 60 ? 7.527 17.156 8.797 1 93.38 60 GLU B C 1
ATOM 1601 O O . GLU B 1 60 ? 7.906 17.875 7.879 1 93.38 60 GLU B O 1
ATOM 1606 N N . GLY B 1 61 ? 8.281 16.234 9.328 1 90.19 61 GLY B N 1
ATOM 1607 C CA . GLY B 1 61 ? 9.578 15.898 8.758 1 90.19 61 GLY B CA 1
ATOM 1608 C C . GLY B 1 61 ? 9.492 15.438 7.312 1 90.19 61 GLY B C 1
ATOM 1609 O O . GLY B 1 61 ? 10.32 15.812 6.48 1 90.19 61 GLY B O 1
ATOM 1610 N N . LEU B 1 62 ? 8.531 14.648 7 1 89.44 62 LEU B N 1
ATOM 1611 C CA . LEU B 1 62 ? 8.328 14.164 5.641 1 89.44 62 LEU B CA 1
ATOM 1612 C C . LEU B 1 62 ? 7.977 15.32 4.703 1 89.44 62 LEU B C 1
ATOM 1614 O O . LEU B 1 62 ? 8.508 15.406 3.596 1 89.44 62 LEU B O 1
ATOM 1618 N N . PHE B 1 63 ? 7.105 16.203 5.152 1 91.94 63 PHE B N 1
ATOM 1619 C CA . PHE B 1 63 ? 6.664 17.328 4.336 1 91.94 63 PHE B CA 1
ATOM 1620 C C . PHE B 1 63 ? 7.816 18.281 4.07 1 91.94 63 PHE B C 1
ATOM 1622 O O . PHE B 1 63 ? 7.922 18.859 2.982 1 91.94 63 PHE B O 1
ATOM 1629 N N . GLN B 1 64 ? 8.664 18.453 5.035 1 92.56 64 GLN B N 1
ATOM 1630 C CA . GLN B 1 64 ? 9.82 19.328 4.871 1 92.56 64 GLN B CA 1
ATOM 1631 C C . GLN B 1 64 ? 10.773 18.797 3.807 1 92.56 64 GLN B C 1
ATOM 1633 O O . GLN B 1 64 ? 11.438 19.562 3.107 1 92.56 64 GLN B O 1
ATOM 1638 N N . GLY B 1 65 ? 10.812 17.547 3.699 1 94.31 65 GLY B N 1
ATOM 1639 C CA . GLY B 1 65 ? 11.633 16.938 2.672 1 94.31 65 GLY B CA 1
ATOM 1640 C C . GLY B 1 65 ? 11.148 17.219 1.264 1 94.31 65 GLY B C 1
ATOM 1641 O O . GLY B 1 65 ? 11.953 17.328 0.333 1 94.31 65 GLY B O 1
ATOM 1642 N N . PHE B 1 66 ? 9.867 17.344 1.131 1 95.31 66 PHE B N 1
ATOM 1643 C CA . PHE B 1 66 ? 9.211 17.609 -0.146 1 95.31 66 PHE B CA 1
ATOM 1644 C C . PHE B 1 66 ? 8.227 18.766 -0.028 1 95.31 66 PHE B C 1
ATOM 1646 O O . PHE B 1 66 ? 7.012 18.547 -0.028 1 95.31 66 PHE B O 1
ATOM 1653 N N . PRO B 1 67 ? 8.672 19.953 -0.067 1 93.38 67 PRO B N 1
ATOM 1654 C CA . PRO B 1 67 ? 7.824 21.109 0.237 1 93.38 67 PRO B CA 1
ATOM 1655 C C . PRO B 1 67 ? 6.762 21.359 -0.829 1 93.38 67 PRO B C 1
ATOM 1657 O O . PRO B 1 67 ? 5.789 22.078 -0.582 1 93.38 67 PRO B O 1
ATOM 1660 N N . ASP B 1 68 ? 6.941 20.797 -2.047 1 93.19 68 ASP B N 1
ATOM 1661 C CA . ASP B 1 68 ? 5.977 20.984 -3.123 1 93.19 68 ASP B CA 1
ATOM 1662 C C . ASP B 1 68 ? 5.184 19.703 -3.381 1 93.19 68 ASP B C 1
ATOM 1664 O O . ASP B 1 68 ? 4.617 19.531 -4.461 1 93.19 68 ASP B O 1
ATOM 1668 N N . ILE B 1 69 ? 5.234 18.812 -2.449 1 91.56 69 ILE B N 1
ATOM 1669 C CA . ILE B 1 69 ? 4.609 17.5 -2.629 1 91.56 69 ILE B CA 1
ATOM 1670 C C . ILE B 1 69 ? 3.109 17.688 -2.863 1 91.56 69 ILE B C 1
ATOM 1672 O O . ILE B 1 69 ? 2.475 18.547 -2.248 1 91.56 69 ILE B O 1
ATOM 1676 N N . HIS B 1 70 ? 2.617 16.969 -3.744 1 91.38 70 HIS B N 1
ATOM 1677 C CA . HIS B 1 70 ? 1.184 16.922 -4.004 1 91.38 70 HIS B CA 1
ATOM 1678 C C . HIS B 1 70 ? 0.723 15.5 -4.305 1 91.38 70 HIS B C 1
ATOM 1680 O O . HIS B 1 70 ? 1.537 14.633 -4.641 1 91.38 70 HIS B O 1
ATOM 1686 N N . HIS B 1 71 ? -0.545 15.305 -4 1 91.25 71 HIS B N 1
ATOM 1687 C CA . HIS B 1 71 ? -1.07 13.969 -4.262 1 91.25 71 HIS B CA 1
ATOM 1688 C C . HIS B 1 71 ? -2.33 14.031 -5.117 1 91.25 71 HIS B C 1
ATOM 1690 O O . HIS B 1 71 ? -3.041 15.039 -5.117 1 91.25 71 HIS B O 1
ATOM 1696 N N . THR B 1 72 ? -2.508 13.055 -5.918 1 95 72 THR B N 1
ATOM 1697 C CA . THR B 1 72 ? -3.689 12.805 -6.738 1 95 72 THR B CA 1
ATOM 1698 C C . THR B 1 72 ? -4.449 11.586 -6.234 1 95 72 THR B C 1
ATOM 1700 O O . THR B 1 72 ? -3.877 10.5 -6.098 1 95 72 THR B O 1
ATOM 1703 N N . MET B 1 73 ? -5.773 11.82 -5.926 1 96.88 73 MET B N 1
ATOM 1704 C CA . MET B 1 73 ? -6.613 10.719 -5.461 1 96.88 73 MET B CA 1
ATOM 1705 C C . MET B 1 73 ? -6.938 9.766 -6.602 1 96.88 73 MET B C 1
ATOM 1707 O O . MET B 1 73 ? -7.449 10.18 -7.641 1 96.88 73 MET B O 1
ATOM 1711 N N . GLU B 1 74 ? -6.609 8.516 -6.418 1 97.75 74 GLU B N 1
ATOM 1712 C CA . GLU B 1 74 ? -6.84 7.527 -7.465 1 97.75 74 GLU B CA 1
ATOM 1713 C C . GLU B 1 74 ? -8.047 6.652 -7.137 1 97.75 74 GLU B C 1
ATOM 1715 O O . GLU B 1 74 ? -8.883 6.391 -8 1 97.75 74 GLU B O 1
ATOM 1720 N N . ASP B 1 75 ? -8.125 6.184 -5.941 1 98 75 ASP B N 1
ATOM 1721 C CA . ASP B 1 75 ? -9.195 5.309 -5.48 1 98 75 ASP B CA 1
ATOM 1722 C C . ASP B 1 75 ? -9.562 5.609 -4.027 1 98 75 ASP B C 1
ATOM 1724 O O . ASP B 1 75 ? -8.711 6.051 -3.248 1 98 75 ASP B O 1
ATOM 1728 N N . VAL B 1 76 ? -10.797 5.395 -3.713 1 98.12 76 VAL B N 1
ATOM 1729 C CA . VAL B 1 76 ? -11.281 5.395 -2.334 1 98.12 76 VAL B CA 1
ATOM 1730 C C . VAL B 1 76 ? -12.273 4.25 -2.135 1 98.12 76 VAL B C 1
ATOM 1732 O O . VAL B 1 76 ? -13.227 4.109 -2.904 1 98.12 76 VAL B O 1
ATOM 1735 N N . VAL B 1 77 ? -11.992 3.414 -1.231 1 98.38 77 VAL B N 1
ATOM 1736 C CA . VAL B 1 77 ? -12.828 2.279 -0.864 1 98.38 77 VAL B CA 1
ATOM 1737 C C . VAL B 1 77 ? -13.164 2.344 0.625 1 98.38 77 VAL B C 1
ATOM 1739 O O . VAL B 1 77 ? -12.281 2.553 1.457 1 98.38 77 VAL B O 1
ATOM 1742 N N . ALA B 1 78 ? -14.445 2.191 0.927 1 98.12 78 ALA B N 1
ATOM 1743 C CA . ALA B 1 78 ? -14.859 2.314 2.322 1 98.12 78 ALA B CA 1
ATOM 1744 C C . ALA B 1 78 ? -15.812 1.187 2.713 1 98.12 78 ALA B C 1
ATOM 1746 O O . ALA B 1 78 ? -16.656 0.777 1.917 1 98.12 78 ALA B O 1
ATOM 1747 N N . GLU B 1 79 ? -15.656 0.656 3.906 1 96.88 79 GLU B N 1
ATOM 1748 C CA . GLU B 1 79 ? -16.531 -0.342 4.516 1 96.88 79 GLU B CA 1
ATOM 1749 C C . GLU B 1 79 ? -16.5 -0.248 6.039 1 96.88 79 GLU B C 1
ATOM 1751 O O . GLU B 1 79 ? -15.445 -0.405 6.652 1 96.88 79 GLU B O 1
ATOM 1756 N N . GLY B 1 80 ? -17.703 -0.045 6.625 1 94.56 80 GLY B N 1
ATOM 1757 C CA . GLY B 1 80 ? -17.766 0.15 8.062 1 94.56 80 GLY B CA 1
ATOM 1758 C C . GLY B 1 80 ? -16.938 1.327 8.539 1 94.56 80 GLY B C 1
ATOM 1759 O O . GLY B 1 80 ? -17.078 2.441 8.031 1 94.56 80 GLY B O 1
ATOM 1760 N N . GLY B 1 81 ? -16.062 1.058 9.453 1 97.31 81 GLY B N 1
ATOM 1761 C CA . GLY B 1 81 ? -15.227 2.1 10.023 1 97.31 81 GLY B CA 1
ATOM 1762 C C . GLY B 1 81 ? -13.867 2.215 9.359 1 97.31 81 GLY B C 1
ATOM 1763 O O . GLY B 1 81 ? -12.977 2.904 9.867 1 97.31 81 GLY B O 1
ATOM 1764 N N . LYS B 1 82 ? -13.773 1.527 8.203 1 98.5 82 LYS B N 1
ATOM 1765 C CA . LYS B 1 82 ? -12.477 1.546 7.535 1 98.5 82 LYS B CA 1
ATOM 1766 C C . LYS B 1 82 ? -12.578 2.197 6.156 1 98.5 82 LYS B C 1
ATOM 1768 O O . LYS B 1 82 ? -13.555 1.984 5.434 1 98.5 82 LYS B O 1
ATOM 1773 N N . VAL B 1 83 ? -11.625 3.051 5.844 1 98.81 83 VAL B N 1
ATOM 1774 C CA . VAL B 1 83 ? -11.469 3.672 4.531 1 98.81 83 VAL B CA 1
ATOM 1775 C C . VAL B 1 83 ? -10.047 3.465 4.027 1 98.81 83 VAL B C 1
ATOM 1777 O O . VAL B 1 83 ? -9.078 3.705 4.762 1 98.81 83 VAL B O 1
ATOM 1780 N N . VAL B 1 84 ? -9.922 2.945 2.832 1 98.88 84 VAL B N 1
ATOM 1781 C CA . VAL B 1 84 ? -8.633 2.863 2.15 1 98.88 84 VAL B CA 1
ATOM 1782 C C . VAL B 1 84 ? -8.633 3.787 0.935 1 98.88 84 VAL B C 1
ATOM 1784 O O . VAL B 1 84 ? -9.609 3.832 0.181 1 98.88 84 VAL B O 1
ATOM 1787 N N . TYR B 1 85 ? -7.582 4.539 0.806 1 98.38 85 TYR B N 1
ATOM 1788 C CA . TYR B 1 85 ? -7.441 5.277 -0.445 1 98.38 85 TYR B CA 1
ATOM 1789 C C . TYR B 1 85 ? -6.047 5.09 -1.035 1 98.38 85 TYR B C 1
ATOM 1791 O O . TYR B 1 85 ? -5.09 4.824 -0.307 1 98.38 85 TYR B O 1
ATOM 1799 N N . ARG B 1 86 ? -6.004 5.078 -2.328 1 98.19 86 ARG B N 1
ATOM 1800 C CA . ARG B 1 86 ? -4.797 5.023 -3.148 1 98.19 86 ARG B CA 1
ATOM 1801 C C . ARG B 1 86 ? -4.535 6.359 -3.832 1 98.19 86 ARG B C 1
ATOM 1803 O O . ARG B 1 86 ? -5.453 6.969 -4.387 1 98.19 86 ARG B O 1
ATOM 1810 N N . THR B 1 87 ? -3.309 6.828 -3.717 1 96.75 87 THR B N 1
ATOM 1811 C CA . THR B 1 87 ? -2.947 8.102 -4.332 1 96.75 87 THR B CA 1
ATOM 1812 C C . THR B 1 87 ? -1.634 7.977 -5.098 1 96.75 87 THR B C 1
ATOM 1814 O O . THR B 1 87 ? -0.903 6.996 -4.934 1 96.75 87 THR B O 1
ATOM 1817 N N . THR B 1 88 ? -1.425 8.859 -6.012 1 95.75 88 THR B N 1
ATOM 1818 C CA . THR B 1 88 ? -0.117 9.141 -6.59 1 95.75 88 THR B CA 1
ATOM 1819 C C . THR B 1 88 ? 0.484 10.406 -5.984 1 95.75 88 THR B C 1
ATOM 1821 O O . THR B 1 88 ? -0.166 11.453 -5.945 1 95.75 88 THR B O 1
ATOM 1824 N N . ILE B 1 89 ? 1.679 10.281 -5.473 1 94.62 89 ILE B N 1
ATOM 1825 C CA . ILE B 1 89 ? 2.336 11.438 -4.879 1 94.62 89 ILE B CA 1
ATOM 1826 C C . ILE B 1 89 ? 3.508 11.875 -5.754 1 94.62 89 ILE B C 1
ATOM 1828 O O . ILE B 1 89 ? 4.203 11.039 -6.336 1 94.62 89 ILE B O 1
ATOM 1832 N N . GLN B 1 90 ? 3.648 13.133 -5.84 1 95.31 90 GLN B N 1
ATOM 1833 C CA . GLN B 1 90 ? 4.746 13.742 -6.586 1 95.31 90 GLN B CA 1
ATOM 1834 C C . GLN B 1 90 ? 5.324 14.938 -5.844 1 95.31 90 GLN B C 1
ATOM 1836 O O . GLN B 1 90 ? 4.586 15.703 -5.223 1 95.31 90 GLN B O 1
ATOM 1841 N N . GLY B 1 91 ? 6.598 15.109 -5.941 1 95.69 91 GLY B N 1
ATOM 1842 C CA . GLY B 1 91 ? 7.277 16.234 -5.312 1 95.69 91 GLY B CA 1
ATOM 1843 C C . GLY B 1 91 ? 8.766 16.281 -5.617 1 95.69 91 GLY B C 1
ATOM 1844 O O . GLY B 1 91 ? 9.289 15.383 -6.285 1 95.69 91 GLY B O 1
ATOM 1845 N N . THR B 1 92 ? 9.328 17.344 -5.199 1 97.38 92 THR B N 1
ATOM 1846 C CA . THR B 1 92 ? 10.766 17.547 -5.379 1 97.38 92 THR B CA 1
ATOM 1847 C C . THR B 1 92 ? 11.492 17.484 -4.035 1 97.38 92 THR B C 1
ATOM 1849 O O . THR B 1 92 ? 11.07 18.125 -3.07 1 97.38 92 THR B O 1
ATOM 1852 N N . HIS B 1 93 ? 12.547 16.703 -4.02 1 97.31 93 HIS B N 1
ATOM 1853 C CA . HIS B 1 93 ? 13.336 16.531 -2.805 1 97.31 93 HIS B CA 1
ATOM 1854 C C . HIS B 1 93 ? 14.18 17.781 -2.527 1 97.31 93 HIS B C 1
ATOM 1856 O O . HIS B 1 93 ? 15.312 17.891 -3.012 1 97.31 93 HIS B O 1
ATOM 1862 N N . MET B 1 94 ? 13.68 18.594 -1.627 1 97 94 MET B N 1
ATOM 1863 C CA . MET B 1 94 ? 14.32 19.891 -1.421 1 97 94 MET B CA 1
ATOM 1864 C C . MET B 1 94 ? 14.703 20.094 0.043 1 97 94 MET B C 1
ATOM 1866 O O . MET B 1 94 ? 15.289 21.109 0.407 1 97 94 MET B O 1
ATOM 1870 N N . GLY B 1 95 ? 14.352 19.188 0.89 1 95.44 95 GLY B N 1
ATOM 1871 C CA . GLY B 1 95 ? 14.727 19.141 2.295 1 95.44 95 GLY B CA 1
ATOM 1872 C C . GLY B 1 95 ? 15.141 17.766 2.762 1 95.44 95 GLY B C 1
ATOM 1873 O O . GLY B 1 95 ? 15.109 16.812 1.987 1 95.44 95 GLY B O 1
ATOM 1874 N N . GLU B 1 96 ? 15.562 17.719 4.027 1 94.12 96 GLU B N 1
ATOM 1875 C CA . GLU B 1 96 ? 15.953 16.422 4.578 1 94.12 96 GLU B CA 1
ATOM 1876 C C . GLU B 1 96 ? 14.773 15.461 4.621 1 94.12 96 GLU B C 1
ATOM 1878 O O . GLU B 1 96 ? 13.656 15.859 4.973 1 94.12 96 GLU B O 1
ATOM 1883 N N . PHE B 1 97 ? 15.039 14.195 4.18 1 91.25 97 PHE B N 1
ATOM 1884 C CA . PHE B 1 97 ? 14.008 13.164 4.141 1 91.25 97 PHE B CA 1
ATOM 1885 C C . PHE B 1 97 ? 14.562 11.836 4.637 1 91.25 97 PHE B C 1
ATOM 1887 O O . PHE B 1 97 ? 15.383 11.211 3.969 1 91.25 97 PHE B O 1
ATOM 1894 N N . LEU B 1 98 ? 14.07 11.414 5.738 1 87.12 98 LEU B N 1
ATOM 1895 C CA . LEU B 1 98 ? 14.492 10.172 6.371 1 87.12 98 LEU B CA 1
ATOM 1896 C C . LEU B 1 98 ? 16.016 10.109 6.488 1 87.12 98 LEU B C 1
ATOM 1898 O O . LEU B 1 98 ? 16.625 9.102 6.133 1 87.12 98 LEU B O 1
ATOM 1902 N N . GLY B 1 99 ? 16.578 11.195 6.852 1 87.06 99 GLY B N 1
ATOM 1903 C CA . GLY B 1 99 ? 18 11.273 7.098 1 87.06 99 GLY B CA 1
ATOM 1904 C C . GLY B 1 99 ? 18.812 11.539 5.844 1 87.06 99 GLY B C 1
ATOM 1905 O O . GLY B 1 99 ? 20.047 11.586 5.891 1 87.06 99 GLY B O 1
ATOM 1906 N N . THR B 1 100 ? 18.188 11.703 4.73 1 90.88 100 THR B N 1
ATOM 1907 C CA . THR B 1 100 ? 18.844 11.945 3.451 1 90.88 100 THR B CA 1
ATOM 1908 C C . THR B 1 100 ? 18.812 13.43 3.098 1 90.88 100 THR B C 1
ATOM 1910 O O . THR B 1 100 ? 17.75 14.047 3.08 1 90.88 100 THR B O 1
ATOM 1913 N N . PRO B 1 101 ? 19.969 13.984 2.809 1 95 101 PRO B N 1
ATOM 1914 C CA . PRO B 1 101 ? 19.984 15.383 2.357 1 95 101 PRO B CA 1
ATOM 1915 C C . PRO B 1 101 ? 19.281 15.57 1.01 1 95 101 PRO B C 1
ATOM 1917 O O . PRO B 1 101 ? 19.156 14.617 0.237 1 95 101 PRO B O 1
ATOM 1920 N N . PRO B 1 102 ? 18.859 16.828 0.762 1 96.75 102 PRO B N 1
ATOM 1921 C CA . PRO B 1 102 ? 18.141 17.094 -0.493 1 96.75 102 PRO B CA 1
ATOM 1922 C C . PRO B 1 102 ? 19 16.781 -1.725 1 96.75 102 PRO B C 1
ATOM 1924 O O . PRO B 1 102 ? 20.188 17.078 -1.748 1 96.75 102 PRO B O 1
ATOM 1927 N N . THR B 1 103 ? 18.391 16.203 -2.693 1 97 103 THR B N 1
ATOM 1928 C CA . THR B 1 103 ? 19.062 15.859 -3.938 1 97 103 THR B CA 1
ATOM 1929 C C . THR B 1 103 ? 18.656 16.812 -5.059 1 97 103 THR B C 1
ATOM 1931 O O . THR B 1 103 ? 19.328 16.875 -6.098 1 97 103 THR B O 1
ATOM 1934 N N . GLY B 1 104 ? 17.5 17.453 -4.852 1 97.69 104 GLY B N 1
ATOM 1935 C CA . GLY B 1 104 ? 16.969 18.312 -5.891 1 97.69 104 GLY B CA 1
ATOM 1936 C C . GLY B 1 104 ? 16.188 17.562 -6.957 1 97.69 104 GLY B C 1
ATOM 1937 O O . GLY B 1 104 ? 15.688 18.156 -7.906 1 97.69 104 GLY B O 1
ATOM 1938 N N . LYS B 1 105 ? 16.031 16.281 -6.844 1 97.5 105 LYS B N 1
ATOM 1939 C CA . LYS B 1 105 ? 15.367 15.445 -7.84 1 97.5 105 LYS B CA 1
ATOM 1940 C C . LYS B 1 105 ? 13.883 15.289 -7.52 1 97.5 105 LYS B C 1
ATOM 1942 O O . LYS B 1 105 ? 13.469 15.477 -6.375 1 97.5 105 LYS B O 1
ATOM 1947 N N . ALA B 1 106 ? 13.133 14.93 -8.531 1 97.06 106 ALA B N 1
ATOM 1948 C CA . ALA B 1 106 ? 11.695 14.719 -8.391 1 97.06 106 ALA B CA 1
ATOM 1949 C C . ALA B 1 106 ? 11.367 13.242 -8.188 1 97.06 106 ALA B C 1
ATOM 1951 O O . ALA B 1 106 ? 12.102 12.367 -8.648 1 97.06 106 ALA B O 1
ATOM 1952 N N . VAL B 1 107 ? 10.305 13.039 -7.484 1 95.75 107 VAL B N 1
ATOM 1953 C CA . VAL B 1 107 ? 9.812 11.68 -7.25 1 95.75 107 VAL B CA 1
ATOM 1954 C C . VAL B 1 107 ? 8.336 11.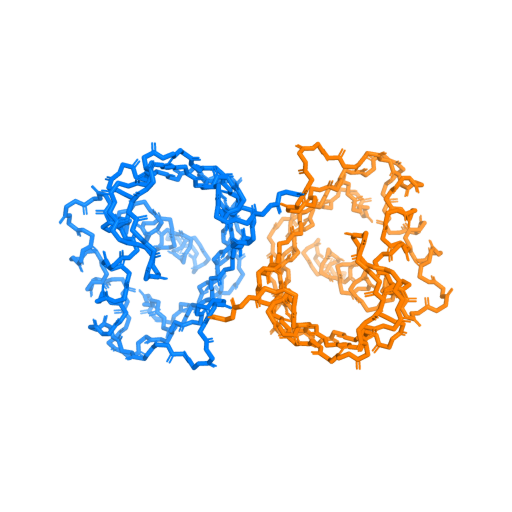594 -7.625 1 95.75 107 VAL B C 1
ATOM 1956 O O . VAL B 1 107 ? 7.605 12.586 -7.523 1 95.75 107 VAL B O 1
ATOM 1959 N N . LYS B 1 108 ? 7.977 10.492 -8.148 1 95.62 108 LYS B N 1
ATOM 1960 C CA . LYS B 1 108 ? 6.582 10.117 -8.375 1 95.62 108 LYS B CA 1
ATOM 1961 C C . LYS B 1 108 ? 6.344 8.656 -8 1 95.62 108 LYS B C 1
ATOM 1963 O O . LYS B 1 108 ? 6.977 7.754 -8.547 1 95.62 108 LYS B O 1
ATOM 1968 N N . VAL B 1 109 ? 5.449 8.438 -7.039 1 94.69 109 VAL B N 1
ATOM 1969 C CA . VAL B 1 109 ? 5.172 7.066 -6.613 1 94.69 109 VAL B CA 1
ATOM 1970 C C . VAL B 1 109 ? 3.709 6.941 -6.191 1 94.69 109 VAL B C 1
ATOM 1972 O O . VAL B 1 109 ? 3.051 7.945 -5.906 1 94.69 109 VAL B O 1
ATOM 1975 N N . ASN B 1 110 ? 3.223 5.738 -6.215 1 95.19 110 ASN B N 1
ATOM 1976 C CA . ASN B 1 110 ? 1.906 5.438 -5.66 1 95.19 110 ASN B CA 1
ATOM 1977 C C . ASN B 1 110 ? 1.989 5.086 -4.176 1 95.19 110 ASN B C 1
ATOM 1979 O O . ASN B 1 110 ? 3.055 4.719 -3.68 1 95.19 110 ASN B O 1
ATOM 1983 N N . ASP B 1 111 ? 0.88 5.289 -3.48 1 95.88 111 ASP B N 1
ATOM 1984 C CA . ASP B 1 111 ? 0.828 4.895 -2.076 1 95.88 111 ASP B CA 1
ATOM 1985 C C . ASP B 1 111 ? -0.588 4.496 -1.669 1 95.88 111 ASP B C 1
ATOM 1987 O O . ASP B 1 111 ? -1.545 4.746 -2.404 1 95.88 111 ASP B O 1
ATOM 1991 N N . PHE B 1 112 ? -0.721 3.715 -0.568 1 98.25 112 PHE B N 1
ATOM 1992 C CA . PHE B 1 112 ? -1.982 3.35 0.067 1 98.25 112 PHE B CA 1
ATOM 1993 C C . PHE B 1 112 ? -2.041 3.871 1.497 1 98.25 112 PHE B C 1
ATOM 1995 O O . PHE B 1 112 ? -1.047 3.816 2.225 1 98.25 112 PHE B O 1
ATOM 2002 N N . THR B 1 113 ? -3.174 4.316 1.906 1 98.25 113 THR B N 1
ATOM 2003 C CA . THR B 1 113 ? -3.49 4.664 3.287 1 98.25 113 THR B CA 1
ATOM 2004 C C . THR B 1 113 ? -4.773 3.975 3.738 1 98.25 113 THR B C 1
ATOM 2006 O O . THR B 1 113 ? -5.785 4.004 3.031 1 98.25 113 THR B O 1
ATOM 2009 N N . LEU B 1 114 ? -4.707 3.254 4.805 1 98.81 114 LEU B N 1
ATOM 2010 C CA . LEU B 1 114 ? -5.883 2.695 5.469 1 98.81 114 LEU B CA 1
ATOM 2011 C C . LEU B 1 114 ? -6.176 3.443 6.766 1 98.81 114 LEU B C 1
ATOM 2013 O O . LEU B 1 114 ? -5.293 3.596 7.613 1 98.81 114 LEU B O 1
ATOM 2017 N N . LEU B 1 115 ? -7.395 3.904 6.918 1 98.88 115 LEU B N 1
ATOM 2018 C CA . LEU B 1 115 ? -7.844 4.609 8.117 1 98.88 115 LEU B CA 1
ATOM 2019 C C . LEU B 1 115 ? -8.906 3.801 8.852 1 98.88 115 LEU B C 1
ATOM 2021 O O . LEU B 1 115 ? -9.82 3.26 8.234 1 98.88 115 LEU B O 1
ATOM 2025 N N . ARG B 1 116 ? -8.703 3.656 10.133 1 98.88 116 ARG B N 1
ATOM 2026 C CA . ARG B 1 116 ? -9.781 3.219 11.016 1 98.88 116 ARG B CA 1
ATOM 2027 C C . ARG B 1 116 ? -10.422 4.406 11.727 1 98.88 116 ARG B C 1
ATOM 2029 O O . ARG B 1 116 ? -9.734 5.168 12.414 1 98.88 116 ARG B O 1
ATOM 2036 N N . ILE B 1 117 ? -11.695 4.598 11.547 1 98.75 117 ILE B N 1
ATOM 2037 C CA . ILE B 1 117 ? -12.438 5.746 12.055 1 98.75 117 ILE B CA 1
ATOM 2038 C C . ILE B 1 117 ? -13.484 5.281 13.07 1 98.75 117 ILE B C 1
ATOM 2040 O O . ILE B 1 117 ? -14.281 4.387 12.773 1 98.75 117 ILE B O 1
ATOM 2044 N N . VAL B 1 118 ? -13.445 5.797 14.258 1 98.19 118 VAL B N 1
ATOM 2045 C CA . VAL B 1 118 ? -14.391 5.516 15.336 1 98.19 118 VAL B CA 1
ATOM 2046 C C . VAL B 1 118 ? -14.977 6.824 15.859 1 98.19 118 VAL B C 1
ATOM 2048 O O . VAL B 1 118 ? -14.242 7.746 16.219 1 98.19 118 VAL B O 1
ATOM 2051 N N . ASP B 1 119 ? -16.359 6.875 15.828 1 96.75 119 ASP B N 1
ATOM 2052 C CA . ASP B 1 119 ? -17.078 8.031 16.328 1 96.75 119 ASP B CA 1
ATOM 2053 C C . ASP B 1 119 ? -16.562 9.32 15.703 1 96.75 119 ASP B C 1
ATOM 2055 O O . ASP B 1 119 ? -16.297 10.297 16.406 1 96.75 119 ASP B O 1
ATOM 2059 N N . GLY B 1 120 ? -16.266 9.25 14.453 1 97.38 120 GLY B N 1
ATOM 2060 C CA . GLY B 1 120 ? -15.953 10.43 13.664 1 97.38 120 GLY B CA 1
ATOM 2061 C C . GLY B 1 120 ? -14.5 10.844 13.773 1 97.38 120 GLY B C 1
ATOM 2062 O O . GLY B 1 120 ? -14.117 11.914 13.297 1 97.38 120 GLY B O 1
ATOM 2063 N N . LYS B 1 121 ? -13.656 10.047 14.367 1 98.62 121 LYS B N 1
ATOM 2064 C CA . LYS B 1 121 ? -12.234 10.359 14.523 1 98.62 121 LYS B CA 1
ATOM 2065 C C . LYS B 1 121 ? -11.359 9.25 13.953 1 98.62 121 LYS B C 1
ATOM 2067 O O . LYS B 1 121 ? -11.664 8.07 14.117 1 98.62 121 LYS B O 1
ATOM 2072 N N . ILE B 1 122 ? -10.336 9.656 13.234 1 98.81 122 ILE B N 1
ATOM 2073 C CA . ILE B 1 122 ? -9.305 8.695 12.852 1 98.81 122 ILE B CA 1
ATOM 2074 C C . ILE B 1 122 ? -8.555 8.227 14.094 1 98.81 122 ILE B C 1
ATOM 2076 O O . ILE B 1 122 ? -7.961 9.039 14.812 1 98.81 122 ILE B O 1
ATOM 2080 N N . VAL B 1 123 ? -8.523 6.93 14.375 1 98.88 123 VAL B N 1
ATOM 2081 C CA . VAL B 1 123 ? -7.938 6.43 15.609 1 98.88 123 VAL B CA 1
ATOM 2082 C C . VAL B 1 123 ? -6.695 5.598 15.297 1 98.88 123 VAL B C 1
ATOM 2084 O O . VAL B 1 123 ? -5.871 5.344 16.172 1 98.88 123 VAL B O 1
ATOM 2087 N N . GLU B 1 124 ? -6.586 5.125 14.109 1 98.75 124 GLU B N 1
ATOM 2088 C CA . GLU B 1 124 ? -5.484 4.285 13.656 1 98.75 124 GLU B CA 1
ATOM 2089 C C . GLU B 1 124 ? -5.336 4.348 12.133 1 98.75 124 GLU B C 1
ATOM 2091 O O . GLU B 1 124 ? -6.328 4.449 11.414 1 98.75 124 GLU B O 1
ATOM 2096 N N . TRP B 1 125 ? -4.055 4.359 11.711 1 98.31 125 TRP B N 1
ATOM 2097 C CA . TRP B 1 125 ? -3.893 4.367 10.258 1 98.31 125 TRP B CA 1
ATOM 2098 C C . TRP B 1 125 ? -2.59 3.688 9.852 1 98.31 125 TRP B C 1
ATOM 2100 O O . TRP B 1 125 ? -1.654 3.594 10.648 1 98.31 125 TRP B O 1
ATOM 2110 N N . TRP B 1 126 ? -2.615 3.053 8.672 1 98 126 TRP B N 1
ATOM 2111 C CA . TRP B 1 126 ? -1.511 2.359 8.023 1 98 126 TRP B CA 1
ATOM 2112 C C . TRP B 1 126 ? -1.13 3.049 6.715 1 98 126 TRP B C 1
ATOM 2114 O O . TRP B 1 126 ? -2.002 3.484 5.961 1 98 126 TRP B O 1
ATOM 2124 N N . TYR B 1 127 ? 0.094 3.271 6.523 1 96.75 127 TYR B N 1
ATOM 2125 C CA . TYR B 1 127 ? 0.602 3.893 5.305 1 96.75 127 TYR B CA 1
ATOM 2126 C C . TYR B 1 127 ? 1.648 3.008 4.641 1 96.75 127 TYR B C 1
ATOM 2128 O O . TYR B 1 127 ? 2.521 2.455 5.309 1 96.75 127 TYR B O 1
ATOM 2136 N N . GLU B 1 128 ? 1.519 2.809 3.34 1 96.31 128 GLU B N 1
ATOM 2137 C CA . GLU B 1 128 ? 2.455 2 2.562 1 96.31 128 GLU B CA 1
ATOM 2138 C C . GLU B 1 128 ? 2.834 2.697 1.26 1 96.31 128 GLU B C 1
ATOM 2140 O O . GLU B 1 128 ? 1.97 3.23 0.561 1 96.31 128 GLU B O 1
ATOM 2145 N N . CYS B 1 129 ? 4.102 2.721 0.962 1 94.56 129 CYS B N 1
ATOM 2146 C CA . CYS B 1 129 ? 4.637 3.17 -0.32 1 94.56 129 CYS B CA 1
ATOM 2147 C C . CYS B 1 129 ? 5.945 2.461 -0.644 1 94.56 129 CYS B C 1
ATOM 2149 O O . CYS B 1 129 ? 6.613 1.938 0.252 1 94.56 129 CYS B O 1
ATOM 2151 N N . ASN B 1 130 ? 6.289 2.359 -1.966 1 94.56 130 ASN B N 1
ATOM 2152 C CA . ASN B 1 130 ? 7.543 1.742 -2.393 1 94.56 130 ASN B CA 1
ATOM 2153 C C . ASN B 1 130 ? 8.727 2.691 -2.217 1 94.56 130 ASN B C 1
ATOM 2155 O O . ASN B 1 130 ? 9.148 3.35 -3.17 1 94.56 130 ASN B O 1
ATOM 2159 N N . LEU B 1 131 ? 9.367 2.607 -1.062 1 93.88 131 LEU B N 1
ATOM 2160 C CA . LEU B 1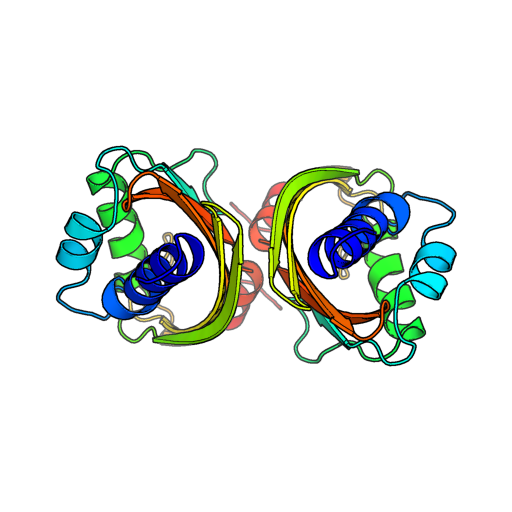 131 ? 10.445 3.537 -0.742 1 93.88 131 LEU B CA 1
ATOM 2161 C C . LEU B 1 131 ? 11.688 3.238 -1.575 1 93.88 131 LEU B C 1
ATOM 2163 O O . LEU B 1 131 ? 12.547 4.102 -1.74 1 93.88 131 LEU B O 1
ATOM 2167 N N . LEU B 1 132 ? 11.805 2.008 -2.061 1 92.69 132 LEU B N 1
ATOM 2168 C CA . LEU B 1 132 ? 12.914 1.724 -2.967 1 92.69 132 LEU B CA 1
ATOM 2169 C C . LEU B 1 132 ? 12.805 2.564 -4.234 1 92.69 132 LEU B C 1
ATOM 2171 O O . LEU B 1 132 ? 13.805 3.133 -4.691 1 92.69 132 LEU B O 1
ATOM 2175 N N . ALA B 1 133 ? 11.602 2.604 -4.797 1 93.75 133 ALA B N 1
ATOM 2176 C CA . ALA B 1 133 ? 11.375 3.428 -5.98 1 93.75 133 ALA B CA 1
ATOM 2177 C C . ALA B 1 133 ? 11.711 4.891 -5.703 1 93.75 133 ALA B C 1
ATOM 2179 O O . ALA B 1 133 ? 12.289 5.574 -6.551 1 93.75 133 ALA B O 1
ATOM 2180 N N . VAL B 1 134 ? 11.344 5.367 -4.535 1 93.31 134 VAL B N 1
ATOM 2181 C CA . VAL B 1 134 ? 11.672 6.73 -4.129 1 93.31 134 VAL B CA 1
ATOM 2182 C C . VAL B 1 134 ? 13.18 6.926 -4.121 1 93.31 134 VAL B C 1
ATOM 2184 O O . VAL B 1 134 ? 13.703 7.84 -4.766 1 93.31 134 VAL B O 1
ATOM 2187 N N . MET B 1 135 ? 13.875 6.027 -3.459 1 93 135 MET B N 1
ATOM 2188 C CA . MET B 1 135 ? 15.328 6.145 -3.338 1 93 135 MET B CA 1
ATOM 2189 C C . MET B 1 135 ? 15.992 6.07 -4.707 1 93 135 MET B C 1
ATOM 2191 O O . MET B 1 135 ? 16.969 6.781 -4.965 1 93 135 MET B O 1
ATOM 2195 N N . GLN B 1 136 ? 15.523 5.234 -5.527 1 93.5 136 GLN B N 1
ATOM 2196 C CA . GLN B 1 136 ? 16.062 5.098 -6.875 1 93.5 136 GLN B CA 1
ATOM 2197 C C . GLN B 1 136 ? 15.867 6.375 -7.684 1 93.5 136 GLN B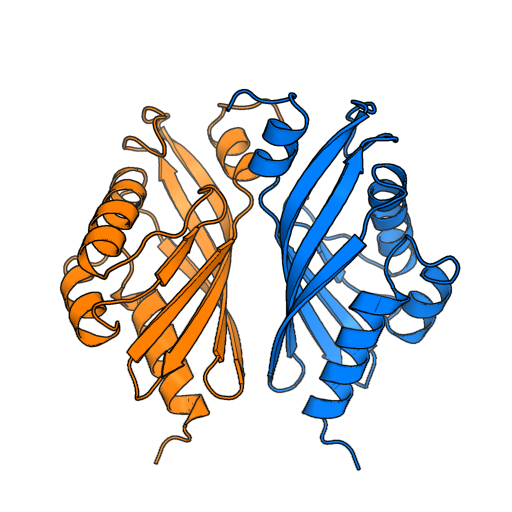 C 1
ATOM 2199 O O . GLN B 1 136 ? 16.797 6.855 -8.336 1 93.5 136 GLN B O 1
ATOM 2204 N N . GLN B 1 137 ? 14.672 6.926 -7.645 1 94.5 137 GLN B N 1
ATOM 2205 C CA . GLN B 1 137 ? 14.375 8.156 -8.367 1 94.5 137 GLN B CA 1
ATOM 2206 C C . GLN B 1 137 ? 15.203 9.32 -7.836 1 94.5 137 GLN B C 1
ATOM 2208 O O . GLN B 1 137 ? 15.555 10.234 -8.586 1 94.5 137 GLN B O 1
ATOM 2213 N N . LEU B 1 138 ? 15.578 9.242 -6.555 1 94.56 138 LEU B N 1
ATOM 2214 C CA . LEU B 1 138 ? 16.391 10.289 -5.93 1 94.56 138 LEU B CA 1
ATOM 2215 C C . LEU B 1 138 ? 17.875 10.07 -6.211 1 94.56 138 LEU B C 1
ATOM 2217 O O . LEU B 1 138 ? 18.703 10.922 -5.867 1 94.56 138 LEU B O 1
ATOM 2221 N N . GLY B 1 139 ? 18.188 8.961 -6.824 1 92.19 139 GLY B N 1
ATOM 2222 C CA . GLY B 1 139 ? 19.562 8.672 -7.191 1 92.19 139 GLY B CA 1
ATOM 2223 C C . GLY B 1 139 ? 20.391 8.109 -6.047 1 92.19 139 GLY B C 1
ATOM 2224 O O . GLY B 1 139 ? 21.609 8.164 -6.062 1 92.19 139 GLY B O 1
ATOM 2225 N N . LEU B 1 140 ? 19.719 7.598 -5.027 1 89.5 140 LEU B N 1
ATOM 2226 C CA . LEU B 1 140 ? 20.406 7.172 -3.814 1 89.5 140 LEU B CA 1
ATOM 2227 C C . LEU B 1 140 ? 20.656 5.668 -3.834 1 89.5 140 LEU B C 1
ATOM 2229 O O . LEU B 1 140 ? 21.484 5.164 -3.078 1 89.5 140 LEU B O 1
ATOM 2233 N N . VAL B 1 141 ? 19.906 4.938 -4.555 1 84.62 141 VAL B N 1
ATOM 2234 C CA . VAL B 1 141 ? 20.078 3.504 -4.777 1 84.62 141 VAL B CA 1
ATOM 2235 C C . VAL B 1 141 ? 20.062 3.207 -6.277 1 84.62 141 VAL B C 1
ATOM 2237 O O . VAL B 1 141 ? 19.312 3.83 -7.031 1 84.62 141 VAL B O 1
ATOM 2240 N N . SER B 1 142 ? 20.922 2.373 -6.656 1 77.19 142 SER B N 1
ATOM 2241 C CA . SER B 1 142 ? 20.953 2.018 -8.07 1 77.19 142 SER B CA 1
ATOM 2242 C C . SER B 1 142 ? 19.656 1.326 -8.5 1 77.19 142 SER B C 1
ATOM 2244 O O . SER B 1 142 ? 19.078 0.57 -7.727 1 77.19 142 SER B O 1
ATOM 2246 N N . ALA B 1 143 ? 19.344 1.684 -9.664 1 67.12 143 ALA B N 1
ATOM 2247 C CA . ALA B 1 143 ? 18.172 1.024 -10.242 1 67.12 143 ALA B CA 1
ATOM 2248 C C . ALA B 1 143 ? 18.5 -0.417 -10.625 1 67.12 143 ALA B C 1
ATOM 2250 O O . ALA B 1 143 ? 19.641 -0.735 -10.977 1 67.12 143 ALA B O 1
#

pLDDT: mean 94.37, std 5.65, range [64.62, 98.88]

Nearest PDB structures (foldseek):
  3kkg-assembly1_A-2  TM=9.616E-01  e=2.611E-18  Jannaschia sp. CCS1
  2gey-assembly3_A  TM=8.682E-01  e=1.128E-12  Streptomyces galilaeus
  2gey-assembly1_B  TM=8.691E-01  e=2.172E-12  Streptomyces galilaeus
  2gey-assembly3_C-2  TM=8.661E-01  e=2.172E-12  Streptomyces galilaeus
  5x7l-assembly1_A  TM=8.374E-01  e=2.299E-11  Streptomyces laurentii